Protein AF-0000000087790144 (afdb_homodimer)

Structure (mmCIF, N/CA/C/O backbone):
data_AF-0000000087790144-model_v1
#
loop_
_entity.id
_entity.type
_entity.pdbx_description
1 polymer 'Uncharacterized protein'
#
loop_
_atom_site.group_PDB
_atom_site.id
_atom_site.type_symbol
_atom_site.label_atom_id
_atom_site.label_alt_id
_atom_site.label_comp_id
_atom_site.label_asym_id
_atom_site.label_entity_id
_atom_site.label_seq_id
_atom_site.pdbx_PDB_ins_code
_atom_site.Cartn_x
_atom_site.Cartn_y
_atom_site.Cartn_z
_atom_site.occupancy
_atom_site.B_iso_or_equiv
_atom_site.auth_seq_id
_atom_site.auth_comp_id
_atom_site.auth_asym_id
_atom_site.auth_atom_id
_atom_site.pdbx_PDB_model_num
ATOM 1 N N . MET A 1 1 ? -28.188 21.812 0.475 1 30.55 1 MET A N 1
ATOM 2 C CA . MET A 1 1 ? -27.078 21.562 -0.443 1 30.55 1 MET A CA 1
ATOM 3 C C . MET A 1 1 ? -26.125 20.531 0.137 1 30.55 1 MET A C 1
ATOM 5 O O . MET A 1 1 ? -25.703 20.641 1.29 1 30.55 1 MET A O 1
ATOM 9 N N . PRO A 1 2 ? -26.219 19.281 -0.145 1 31.34 2 PRO A N 1
ATOM 10 C CA . PRO A 1 2 ? -25.406 18.281 0.557 1 31.34 2 PRO A CA 1
ATOM 11 C C . PRO A 1 2 ? -23.938 18.672 0.641 1 31.34 2 PRO A C 1
ATOM 13 O O . PRO A 1 2 ? -23.438 19.391 -0.221 1 31.34 2 PRO A O 1
ATOM 16 N N . MET A 1 3 ? -23.469 19.188 1.792 1 32.72 3 MET A N 1
ATOM 17 C CA . MET A 1 3 ? -22.047 19.484 1.961 1 32.72 3 MET A CA 1
ATOM 18 C C . MET A 1 3 ? -21.203 18.5 1.165 1 32.72 3 MET A C 1
ATOM 20 O O . MET A 1 3 ? -21.125 17.312 1.501 1 32.72 3 MET A O 1
ATOM 24 N N . GLU A 1 4 ? -21.406 18.375 -0.106 1 37.12 4 GLU A N 1
ATOM 25 C CA . GLU A 1 4 ? -20.453 17.641 -0.923 1 37.12 4 GLU A CA 1
ATOM 26 C C . GLU A 1 4 ? -19.016 17.812 -0.408 1 37.12 4 GLU A C 1
ATOM 28 O O . GLU A 1 4 ? -18.484 18.922 -0.441 1 37.12 4 GLU A O 1
ATOM 33 N N . GLY A 1 5 ? -18.844 17.391 0.749 1 37.22 5 GLY A N 1
ATOM 34 C CA . GLY A 1 5 ? -17.562 17.547 1.431 1 37.22 5 GLY A CA 1
ATOM 35 C C . GLY A 1 5 ? -16.375 17.516 0.488 1 37.22 5 GLY A C 1
ATOM 36 O O . GLY A 1 5 ? -16.312 16.672 -0.414 1 37.22 5 GLY A O 1
ATOM 37 N N . ILE A 1 6 ? -15.969 18.641 -0.025 1 42.78 6 ILE A N 1
ATOM 38 C CA . ILE A 1 6 ? -14.742 18.812 -0.797 1 42.78 6 ILE A CA 1
ATOM 39 C C . ILE A 1 6 ? -13.688 17.812 -0.336 1 42.78 6 ILE A C 1
ATOM 41 O O . ILE A 1 6 ? -13.211 17.875 0.796 1 42.78 6 ILE A O 1
ATOM 45 N N . VAL A 1 7 ? -13.922 16.5 -0.555 1 49.72 7 VAL A N 1
ATOM 46 C CA . VAL A 1 7 ? -12.859 15.531 -0.309 1 49.72 7 VAL A CA 1
ATOM 47 C C . VAL A 1 7 ? -11.508 16.156 -0.63 1 49.72 7 VAL A C 1
ATOM 49 O O . VAL A 1 7 ? -11.328 16.75 -1.697 1 49.72 7 VAL A O 1
ATOM 52 N N . SER A 1 8 ? -10.812 16.594 0.267 1 59.97 8 SER A N 1
ATOM 53 C CA . SER A 1 8 ? -9.469 17.078 -0.033 1 59.97 8 SER A CA 1
ATOM 54 C C . SER A 1 8 ? -8.766 16.188 -1.042 1 59.97 8 SER A C 1
ATOM 56 O O . SER A 1 8 ? -8.531 15 -0.772 1 59.97 8 SER A O 1
ATOM 58 N N . THR A 1 9 ? -8.859 16.469 -2.35 1 81.94 9 THR A N 1
ATOM 59 C CA . THR A 1 9 ? -8.242 15.82 -3.5 1 81.94 9 THR A CA 1
ATOM 60 C C . THR A 1 9 ? -6.777 15.5 -3.215 1 81.94 9 THR A C 1
ATOM 62 O O . THR A 1 9 ? -6.184 14.641 -3.869 1 81.94 9 THR A O 1
ATOM 65 N N . ARG A 1 10 ? -6.379 16.141 -2.143 1 88.69 10 ARG A N 1
ATOM 66 C CA . ARG A 1 10 ? -4.945 16 -1.921 1 88.69 10 ARG A CA 1
ATOM 67 C C . ARG A 1 10 ? -4.594 14.609 -1.42 1 88.69 10 ARG A C 1
ATOM 69 O O . ARG A 1 10 ? -3.582 14.031 -1.826 1 88.69 10 ARG A O 1
ATOM 76 N N . GLN A 1 11 ? -5.449 14.086 -0.583 1 91.88 11 GLN A N 1
ATOM 77 C CA . GLN A 1 11 ? -5.203 12.742 -0.069 1 91.88 11 GLN A CA 1
ATOM 78 C C . GLN A 1 11 ? -5.855 11.688 -0.958 1 91.88 11 GLN A C 1
ATOM 80 O O . GLN A 1 11 ? -5.312 10.594 -1.13 1 91.88 11 GLN A O 1
ATOM 85 N N . TYR A 1 12 ? -6.895 12.055 -1.555 1 95.44 12 TYR A N 1
ATOM 86 C CA . TYR A 1 12 ? -7.684 11.086 -2.312 1 95.44 12 TYR A CA 1
ATOM 87 C C . TYR A 1 12 ? -6.926 10.609 -3.543 1 95.44 12 TYR A C 1
ATOM 89 O O . TYR A 1 12 ? -6.875 9.406 -3.818 1 95.44 12 TYR A O 1
ATOM 97 N N . ASP A 1 13 ? -6.34 11.484 -4.285 1 94.94 13 ASP A N 1
ATOM 98 C CA . ASP A 1 13 ? -5.734 11.141 -5.566 1 94.94 13 ASP A CA 1
ATOM 99 C C . ASP A 1 13 ? -4.598 10.133 -5.383 1 94.94 13 ASP A C 1
ATOM 101 O O . ASP A 1 13 ? -4.605 9.07 -5.996 1 94.94 13 ASP A O 1
ATOM 105 N N . PRO A 1 14 ? -3.691 10.414 -4.543 1 95.5 14 PRO A N 1
ATOM 106 C CA . PRO A 1 14 ? -2.646 9.406 -4.352 1 95.5 14 PRO A CA 1
ATOM 107 C C . PRO A 1 14 ? -3.176 8.117 -3.721 1 95.5 14 PRO A C 1
ATOM 109 O O . PRO A 1 14 ? -2.686 7.027 -4.027 1 95.5 14 PRO A O 1
ATOM 112 N N . ALA A 1 15 ? -4.121 8.203 -2.834 1 96.75 15 ALA A N 1
ATOM 113 C CA . ALA A 1 15 ? -4.703 7.008 -2.234 1 96.75 15 ALA A CA 1
ATOM 114 C C . ALA A 1 15 ? -5.344 6.117 -3.295 1 96.75 15 ALA A C 1
ATOM 116 O O . ALA A 1 15 ? -5.141 4.902 -3.301 1 96.75 15 ALA A O 1
ATOM 117 N N . LYS A 1 16 ? -6.062 6.758 -4.121 1 97.94 16 LYS A N 1
ATOM 118 C CA . LYS A 1 16 ? -6.719 6.02 -5.199 1 97.94 16 LYS A CA 1
ATOM 119 C C . LYS A 1 16 ? -5.691 5.422 -6.156 1 97.94 16 LYS A C 1
ATOM 121 O O . LYS A 1 16 ? -5.832 4.273 -6.582 1 97.94 16 LYS A O 1
ATOM 126 N N . ALA A 1 17 ? -4.746 6.156 -6.539 1 96.69 17 ALA A N 1
ATOM 127 C CA . ALA A 1 17 ? -3.686 5.652 -7.406 1 96.69 17 ALA A CA 1
ATOM 128 C C . ALA A 1 17 ? -2.961 4.477 -6.758 1 96.69 17 ALA A C 1
ATOM 130 O O . ALA A 1 17 ? -2.627 3.498 -7.43 1 96.69 17 ALA A O 1
ATOM 131 N N . MET A 1 18 ? -2.662 4.602 -5.477 1 97.12 18 MET A N 1
ATOM 132 C CA . MET A 1 18 ? -2.053 3.512 -4.719 1 97.12 18 MET A CA 1
ATOM 133 C C . MET A 1 18 ? -2.914 2.256 -4.781 1 97.12 18 MET A C 1
ATOM 135 O O . MET A 1 18 ? -2.406 1.159 -5.023 1 97.12 18 MET A O 1
ATOM 139 N N . LEU A 1 19 ? -4.199 2.42 -4.621 1 98.38 19 LEU A N 1
ATOM 140 C CA . LEU A 1 19 ? -5.121 1.291 -4.664 1 98.38 19 LEU A CA 1
ATOM 141 C C . LEU A 1 19 ? -5.098 0.623 -6.035 1 98.38 19 LEU A C 1
ATOM 143 O O . LEU A 1 19 ? -5.133 -0.606 -6.133 1 98.38 19 LEU A O 1
ATOM 147 N N . ASP A 1 20 ? -5.008 1.394 -7.082 1 97.94 20 ASP A N 1
ATOM 148 C CA . ASP A 1 20 ? -4.941 0.852 -8.438 1 97.94 20 ASP A CA 1
ATOM 149 C C . ASP A 1 20 ? -3.691 -0.008 -8.617 1 97.94 20 ASP A C 1
ATOM 151 O O . ASP A 1 20 ? -3.744 -1.057 -9.266 1 97.94 20 ASP A O 1
ATOM 155 N N . GLN A 1 21 ? -2.611 0.41 -8.055 1 97.44 21 GLN A N 1
ATOM 156 C CA . GLN A 1 21 ? -1.378 -0.36 -8.18 1 97.44 21 GLN A CA 1
ATOM 157 C C . GLN A 1 21 ? -1.424 -1.613 -7.309 1 97.44 21 GLN A C 1
ATOM 159 O O . GLN A 1 21 ? -0.865 -2.65 -7.676 1 97.44 21 GLN A O 1
ATOM 164 N N . GLN A 1 22 ? -2.096 -1.557 -6.211 1 98.12 22 GLN A N 1
ATOM 165 C CA . GLN A 1 22 ? -2.289 -2.736 -5.375 1 98.12 22 GLN A CA 1
ATOM 166 C C . GLN A 1 22 ? -3.125 -3.789 -6.094 1 98.12 22 GLN A C 1
ATOM 168 O O . GLN A 1 22 ? -2.824 -4.984 -6.023 1 98.12 22 GLN A O 1
ATOM 173 N N . TRP A 1 23 ? -4.098 -3.293 -6.797 1 98.44 23 TRP A N 1
ATOM 174 C CA . TRP A 1 23 ? -4.883 -4.203 -7.625 1 98.44 23 TRP A CA 1
ATOM 175 C C . TRP A 1 23 ? -4.012 -4.855 -8.695 1 98.44 23 TRP A C 1
ATOM 177 O O . TRP A 1 23 ? -4.078 -6.07 -8.898 1 98.44 23 TRP A O 1
ATOM 187 N N . ALA A 1 24 ? -3.238 -4.086 -9.383 1 97.44 24 ALA A N 1
ATOM 188 C CA . ALA A 1 24 ? -2.354 -4.605 -10.422 1 97.44 24 ALA A CA 1
ATOM 189 C C . ALA A 1 24 ? -1.402 -5.656 -9.859 1 97.44 24 ALA A C 1
ATOM 191 O O . ALA A 1 24 ? -1.211 -6.715 -10.461 1 97.44 24 ALA A O 1
ATOM 192 N N . LEU A 1 25 ? -0.8 -5.355 -8.734 1 97.44 25 LEU A N 1
ATOM 193 C CA . LEU A 1 25 ? 0.124 -6.293 -8.109 1 97.44 25 LEU A CA 1
ATOM 194 C C . LEU A 1 25 ? -0.601 -7.566 -7.684 1 97.44 25 LEU A C 1
ATOM 196 O O . LEU A 1 25 ? -0.062 -8.664 -7.816 1 97.44 25 LEU A O 1
ATOM 200 N N . PHE A 1 26 ? -1.805 -7.402 -7.188 1 98 26 PHE A N 1
ATOM 201 C CA . PHE A 1 26 ? -2.594 -8.562 -6.797 1 98 26 PHE A CA 1
ATOM 202 C C . PHE A 1 26 ? -2.803 -9.5 -7.98 1 98 26 PHE A C 1
ATOM 204 O O . PHE A 1 26 ? -2.646 -10.711 -7.852 1 98 26 PHE A O 1
ATOM 211 N N . LEU A 1 27 ? -3.16 -8.945 -9.148 1 97.12 27 LEU A N 1
ATOM 212 C CA . LEU A 1 27 ? -3.402 -9.758 -10.336 1 97.12 27 LEU A CA 1
ATOM 213 C C . LEU A 1 27 ? -2.152 -10.539 -10.727 1 97.12 27 LEU A C 1
ATOM 215 O O . LEU A 1 27 ? -2.232 -11.719 -11.062 1 97.12 27 LEU A O 1
ATOM 219 N N . VAL A 1 28 ? -1.072 -9.875 -10.594 1 94.75 28 VAL A N 1
ATOM 220 C CA . VAL A 1 28 ? 0.188 -10.508 -10.961 1 94.75 28 VAL A CA 1
ATOM 221 C C . VAL A 1 28 ? 0.505 -11.625 -9.969 1 94.75 28 VAL A C 1
ATOM 223 O O . VAL A 1 28 ? 0.946 -12.711 -10.367 1 94.75 28 VAL A O 1
ATOM 226 N N . THR A 1 29 ? 0.279 -11.406 -8.766 1 96 29 THR A N 1
ATOM 227 C CA . THR A 1 29 ? 0.593 -12.391 -7.734 1 96 29 THR A CA 1
ATOM 228 C C . THR A 1 29 ? -0.378 -13.562 -7.793 1 96 29 THR A C 1
ATOM 230 O O . THR A 1 29 ? 0.001 -14.703 -7.52 1 96 29 THR A O 1
ATOM 233 N N . GLN A 1 30 ? -1.604 -13.242 -8.133 1 95.19 30 GLN A N 1
ATOM 234 C CA . GLN A 1 30 ? -2.604 -14.289 -8.305 1 95.19 30 GLN A CA 1
ATOM 235 C C . GLN A 1 30 ? -2.227 -15.219 -9.453 1 95.19 30 GLN A C 1
ATOM 237 O O . GLN A 1 30 ? -2.322 -16.438 -9.328 1 95.19 30 GLN A O 1
ATOM 242 N N . GLU A 1 31 ? -1.798 -14.703 -10.484 1 93.94 31 GLU A N 1
ATOM 243 C CA . GLU A 1 31 ? -1.356 -15.492 -11.633 1 93.94 31 GLU A CA 1
ATOM 244 C C . GLU A 1 31 ? -0.173 -16.375 -11.266 1 93.94 31 GLU A C 1
ATOM 246 O O . GLU A 1 31 ? -0.086 -17.531 -11.719 1 93.94 31 GLU A O 1
ATOM 251 N N . ALA A 1 32 ? 0.64 -15.883 -10.43 1 91.25 32 ALA A N 1
ATOM 252 C CA . ALA A 1 32 ? 1.834 -16.609 -10.008 1 91.25 32 ALA A CA 1
ATOM 253 C C . ALA A 1 32 ? 1.515 -17.578 -8.867 1 91.25 32 ALA A C 1
ATOM 255 O O . ALA A 1 32 ? 2.371 -18.359 -8.453 1 91.25 32 ALA A O 1
ATOM 256 N N . ARG A 1 33 ? 0.34 -17.484 -8.305 1 92.44 33 ARG A N 1
ATOM 257 C CA . ARG A 1 33 ? -0.114 -18.297 -7.176 1 92.44 33 ARG A CA 1
ATOM 258 C C . ARG A 1 33 ? 0.808 -18.125 -5.973 1 92.44 33 ARG A C 1
ATOM 260 O O . ARG A 1 33 ? 1.146 -19.094 -5.297 1 92.44 33 ARG A O 1
ATOM 267 N N . ASP A 1 34 ? 1.256 -16.906 -5.84 1 92.94 34 ASP A N 1
ATOM 268 C CA . ASP A 1 34 ? 2.061 -16.562 -4.672 1 92.94 34 ASP A CA 1
ATOM 269 C C . ASP A 1 34 ? 1.179 -16.109 -3.512 1 92.94 34 ASP A C 1
ATOM 271 O O . ASP A 1 34 ? 0.91 -14.914 -3.363 1 92.94 34 ASP A O 1
ATOM 275 N N . PHE A 1 35 ? 0.792 -16.953 -2.705 1 93.62 35 PHE A N 1
ATOM 276 C CA . PHE A 1 35 ? -0.237 -16.734 -1.698 1 93.62 35 PHE A CA 1
ATOM 277 C C . PHE A 1 35 ? 0.255 -15.758 -0.631 1 93.62 35 PHE A C 1
ATOM 279 O O . PHE A 1 35 ? -0.513 -14.93 -0.134 1 93.62 35 PHE A O 1
ATOM 286 N N . ASP A 1 36 ? 1.525 -15.93 -0.274 1 94.5 36 ASP A N 1
ATOM 287 C CA . ASP A 1 36 ? 2.072 -15.016 0.726 1 94.5 36 ASP A CA 1
ATOM 288 C C . ASP A 1 36 ? 2.062 -13.57 0.219 1 94.5 36 ASP A C 1
ATOM 290 O O . ASP A 1 36 ? 1.67 -12.656 0.943 1 94.5 36 ASP A O 1
ATOM 294 N N . LEU A 1 37 ? 2.428 -13.383 -1.008 1 95.94 37 LEU A N 1
ATOM 295 C CA . LEU A 1 37 ? 2.447 -12.039 -1.579 1 95.94 37 LEU A CA 1
ATOM 296 C C . LEU A 1 37 ? 1.031 -11.531 -1.816 1 95.94 37 LEU A C 1
ATOM 298 O O . LEU A 1 37 ? 0.759 -10.336 -1.646 1 95.94 37 LEU A O 1
ATOM 302 N N . MET A 1 38 ? 0.128 -12.422 -2.186 1 97.19 38 MET A N 1
ATOM 303 C CA . MET A 1 38 ? -1.276 -12.039 -2.299 1 97.19 38 MET A CA 1
ATOM 304 C C . MET A 1 38 ? -1.799 -11.484 -0.977 1 97.19 38 MET A C 1
ATOM 306 O O . MET A 1 38 ? -2.443 -10.43 -0.95 1 97.19 38 MET A O 1
ATOM 310 N N . ARG A 1 39 ? -1.479 -12.133 0.048 1 97.62 39 ARG A N 1
ATOM 311 C CA . ARG A 1 39 ? -1.933 -11.719 1.371 1 97.62 39 ARG A CA 1
ATOM 312 C C . ARG A 1 39 ? -1.36 -10.359 1.743 1 97.62 39 ARG A C 1
ATOM 314 O O . ARG A 1 39 ? -2.076 -9.5 2.262 1 97.62 39 ARG A O 1
ATOM 321 N N . MET A 1 40 ? -0.076 -10.203 1.455 1 96.69 40 MET A N 1
ATOM 322 C CA . MET A 1 40 ? 0.559 -8.914 1.729 1 96.69 40 MET A CA 1
ATOM 323 C C . MET A 1 40 ? -0.156 -7.789 0.991 1 96.69 40 MET A C 1
ATOM 325 O O . MET A 1 40 ? -0.504 -6.77 1.592 1 96.69 40 MET A O 1
ATOM 329 N N . VAL A 1 41 ? -0.407 -7.984 -0.273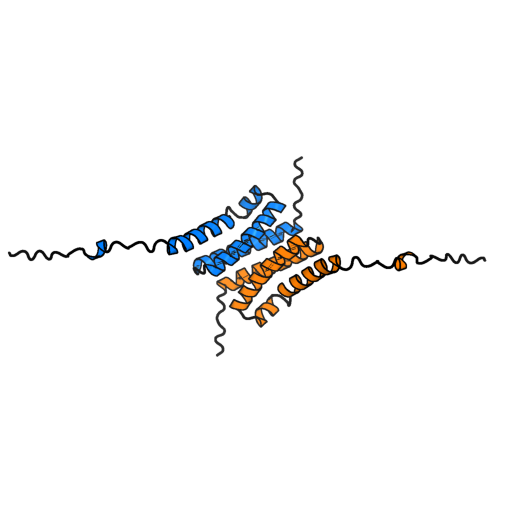 1 98.44 41 VAL A N 1
ATOM 330 C CA . VAL A 1 41 ? -1.021 -6.961 -1.111 1 98.44 41 VAL A CA 1
ATOM 331 C C . VAL A 1 41 ? -2.443 -6.684 -0.631 1 98.44 41 VAL A C 1
ATOM 333 O O . VAL A 1 41 ? -2.861 -5.527 -0.542 1 98.44 41 VAL A O 1
ATOM 336 N N . LEU A 1 42 ? -3.189 -7.699 -0.332 1 98.62 42 LEU A N 1
ATOM 337 C CA . LEU A 1 42 ? -4.57 -7.543 0.114 1 98.62 42 LEU A CA 1
ATOM 338 C C . LEU A 1 42 ? -4.633 -6.789 1.438 1 98.62 42 LEU A C 1
ATOM 340 O O . LEU A 1 42 ? -5.5 -5.934 1.628 1 98.62 42 LEU A O 1
ATOM 344 N N . ASN A 1 43 ? -3.752 -7.082 2.316 1 98.31 43 ASN A N 1
ATOM 345 C CA . ASN A 1 43 ? -3.717 -6.352 3.578 1 98.31 43 ASN A CA 1
ATOM 346 C C . ASN A 1 43 ? -3.439 -4.867 3.361 1 98.31 43 ASN A C 1
ATOM 348 O O . ASN A 1 43 ? -4.055 -4.016 4.004 1 98.31 43 ASN A O 1
ATOM 352 N N . GLN A 1 44 ? -2.549 -4.57 2.469 1 98.31 44 GLN A N 1
ATOM 353 C CA . GLN A 1 44 ? -2.287 -3.17 2.143 1 98.31 44 GLN A CA 1
ATOM 354 C C . GLN A 1 44 ? -3.518 -2.512 1.523 1 98.31 44 GLN A C 1
ATOM 356 O O . GLN A 1 44 ? -3.861 -1.38 1.869 1 98.31 44 GLN A O 1
ATOM 361 N N . ALA A 1 45 ? -4.148 -3.221 0.655 1 98.81 45 ALA A N 1
ATOM 362 C CA . ALA A 1 45 ? -5.312 -2.68 -0.045 1 98.81 45 ALA A CA 1
ATOM 363 C C . ALA A 1 45 ? -6.461 -2.41 0.924 1 98.81 45 ALA A C 1
ATOM 365 O O . ALA A 1 45 ? -7.223 -1.46 0.741 1 98.81 45 ALA A O 1
ATOM 366 N N . ILE A 1 46 ? -6.621 -3.23 1.94 1 98.81 46 ILE A N 1
ATOM 367 C CA . ILE A 1 46 ? -7.652 -3.023 2.953 1 98.81 46 ILE A CA 1
ATOM 368 C C . ILE A 1 46 ? -7.457 -1.66 3.613 1 98.81 46 ILE A C 1
ATOM 370 O O . ILE A 1 46 ? -8.406 -0.877 3.727 1 98.81 46 ILE A O 1
ATOM 374 N N . ALA A 1 47 ? -6.242 -1.372 4.02 1 98.06 47 ALA A N 1
ATOM 375 C CA . ALA A 1 47 ? -5.949 -0.085 4.641 1 98.06 47 ALA A CA 1
ATOM 376 C C . ALA A 1 47 ? -6.227 1.066 3.678 1 98.06 47 ALA A C 1
ATOM 378 O O . ALA A 1 47 ? -6.75 2.109 4.082 1 98.06 47 ALA A O 1
ATOM 379 N N . SER A 1 48 ? -5.859 0.917 2.436 1 98.31 48 SER A N 1
ATOM 380 C CA . SER A 1 48 ? -6.109 1.937 1.421 1 98.31 48 SER A CA 1
ATOM 381 C C . SER A 1 48 ? -7.605 2.148 1.207 1 98.31 48 SER A C 1
ATOM 383 O O . SER A 1 48 ? -8.07 3.287 1.106 1 98.31 48 SER A O 1
ATOM 385 N N . GLN A 1 49 ? -8.344 1.077 1.166 1 98.56 49 GLN A N 1
ATOM 386 C CA . GLN A 1 49 ? -9.781 1.183 0.984 1 98.56 49 GLN A CA 1
ATOM 387 C C . GLN A 1 49 ? -10.445 1.812 2.205 1 98.56 49 GLN A C 1
ATOM 389 O O . GLN A 1 49 ? -11.414 2.566 2.074 1 98.56 49 GLN A O 1
ATOM 394 N N . ASP A 1 50 ? -9.961 1.508 3.365 1 98.31 50 ASP A N 1
ATOM 395 C CA . ASP A 1 50 ? -10.461 2.162 4.57 1 98.31 50 ASP A CA 1
ATOM 396 C C . ASP A 1 50 ? -10.219 3.67 4.516 1 98.31 50 ASP A C 1
ATOM 398 O O . ASP A 1 50 ? -11.102 4.457 4.879 1 98.31 50 ASP A O 1
ATOM 402 N N . LEU A 1 51 ? -9.039 4.02 4.055 1 97.25 51 LEU A N 1
ATOM 403 C CA . LEU A 1 51 ? -8.734 5.44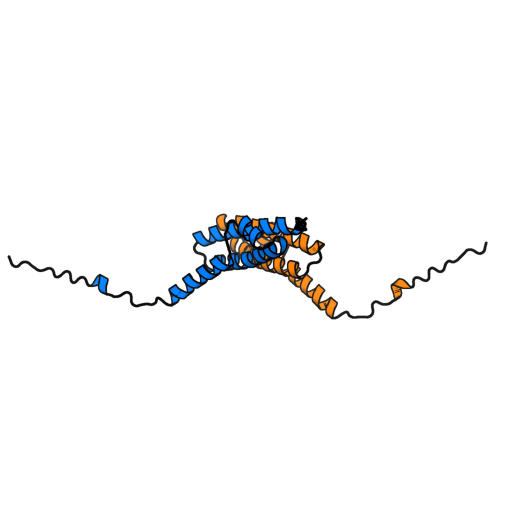1 3.906 1 97.25 51 LEU A CA 1
ATOM 404 C C . LEU A 1 51 ? -9.688 6.098 2.912 1 97.25 51 LEU A C 1
ATOM 406 O O . LEU A 1 51 ? -10.281 7.137 3.209 1 97.25 51 LEU A O 1
ATOM 410 N N . ILE A 1 52 ? -9.836 5.52 1.771 1 97.69 52 ILE A N 1
ATOM 411 C CA . ILE A 1 52 ? -10.695 6.074 0.731 1 97.69 52 ILE A CA 1
ATOM 412 C C . ILE A 1 52 ? -12.133 6.152 1.239 1 97.69 52 ILE A C 1
ATOM 414 O O . ILE A 1 52 ? -12.828 7.137 0.996 1 97.69 52 ILE A O 1
ATOM 418 N N . THR A 1 53 ? -12.555 5.141 1.939 1 97.88 53 THR A N 1
ATOM 419 C CA . THR A 1 53 ? -13.875 5.152 2.553 1 97.88 53 THR A CA 1
ATOM 420 C C . THR A 1 53 ? -14.031 6.359 3.473 1 97.88 53 THR A C 1
ATOM 422 O O . THR A 1 53 ? -15.07 7.027 3.455 1 97.88 53 THR A O 1
ATOM 425 N N . SER A 1 54 ? -13.016 6.613 4.195 1 96 54 SER A N 1
ATOM 426 C CA . SER A 1 54 ? -13.07 7.73 5.133 1 96 54 SER A CA 1
ATOM 427 C C . SER A 1 54 ? -13.141 9.062 4.398 1 96 54 SER A C 1
ATOM 429 O O . SER A 1 54 ? -13.711 10.031 4.906 1 96 54 SER A O 1
ATOM 431 N N . LEU A 1 55 ? -12.609 9.086 3.215 1 94 55 LEU A N 1
ATOM 432 C CA . LEU A 1 55 ? -12.5 10.328 2.463 1 94 55 LEU A CA 1
ATOM 433 C C . LEU A 1 55 ? -13.766 10.578 1.649 1 94 55 LEU A C 1
ATOM 435 O O . LEU A 1 55 ? -14.227 11.719 1.547 1 94 55 LEU A O 1
ATOM 439 N N . VAL A 1 56 ? -14.367 9.547 1.112 1 95.75 56 VAL A N 1
ATOM 440 C CA . VAL A 1 56 ? -15.398 9.797 0.112 1 95.75 56 VAL A CA 1
ATOM 441 C C . VAL A 1 56 ? -16.641 8.953 0.414 1 95.75 56 VAL A C 1
ATOM 443 O O . VAL A 1 56 ? -17.641 9.055 -0.281 1 95.75 56 VAL A O 1
ATOM 446 N N . GLY A 1 57 ? -16.625 8.125 1.455 1 96.19 57 GLY A N 1
ATOM 447 C CA . GLY A 1 57 ? -17.719 7.246 1.799 1 96.19 57 GLY A CA 1
ATOM 448 C C . GLY A 1 57 ? -17.609 5.871 1.168 1 96.19 57 GLY A C 1
ATOM 449 O O . GLY A 1 57 ? -16.891 5.695 0.181 1 96.19 57 GLY A O 1
ATOM 450 N N . ARG A 1 58 ? -18.312 4.922 1.697 1 96.81 58 ARG A N 1
ATOM 451 C CA . ARG A 1 58 ? -18.219 3.516 1.314 1 96.81 58 ARG A CA 1
ATOM 452 C C . ARG A 1 58 ? -18.734 3.301 -0.105 1 96.81 58 ARG A C 1
ATOM 454 O O . ARG A 1 58 ? -18.109 2.574 -0.889 1 96.81 58 ARG A O 1
ATOM 461 N N . GLU A 1 59 ? -19.828 3.928 -0.452 1 96.94 59 GLU A N 1
ATOM 462 C CA . GLU A 1 59 ? -20.422 3.74 -1.774 1 96.94 59 GLU A CA 1
ATOM 463 C C . GLU A 1 59 ? -19.469 4.195 -2.875 1 96.94 59 GLU A C 1
ATOM 465 O O . GLU A 1 59 ? -19.25 3.475 -3.854 1 96.94 59 GLU A O 1
ATOM 470 N N . GLU A 1 60 ? -18.891 5.289 -2.664 1 97 60 GLU A N 1
ATOM 471 C CA . GLU A 1 60 ? -17.938 5.805 -3.646 1 97 60 GLU A CA 1
ATOM 472 C C . GLU A 1 60 ? -16.672 4.953 -3.686 1 97 60 GLU A C 1
ATOM 474 O O . GLU A 1 60 ? -16.125 4.695 -4.762 1 97 60 GLU A O 1
ATOM 479 N N . MET A 1 61 ? -16.141 4.48 -2.547 1 97.62 61 MET A N 1
ATOM 480 C CA . MET A 1 61 ? -14.992 3.582 -2.5 1 97.62 61 MET A CA 1
ATOM 481 C C . MET A 1 61 ? -15.25 2.318 -3.314 1 97.62 61 MET A C 1
ATOM 483 O O . MET A 1 61 ? -14.406 1.898 -4.105 1 97.62 61 MET A O 1
ATOM 487 N N . VAL A 1 62 ? -16.422 1.748 -3.186 1 98.12 62 VAL A N 1
ATOM 488 C CA . VAL A 1 62 ? -16.781 0.534 -3.914 1 98.12 62 VAL A CA 1
ATOM 489 C C . VAL A 1 62 ? -16.844 0.829 -5.414 1 98.12 62 VAL A C 1
ATOM 491 O O . VAL A 1 62 ? -16.328 0.05 -6.223 1 98.12 62 VAL A O 1
ATOM 494 N N . ARG A 1 63 ? -17.391 1.944 -5.723 1 97.88 63 ARG A N 1
ATOM 495 C CA . ARG A 1 63 ? -17.5 2.336 -7.121 1 97.88 63 ARG A CA 1
ATOM 496 C C . ARG A 1 63 ? -16.125 2.5 -7.758 1 97.88 63 ARG A C 1
ATOM 498 O O . ARG A 1 63 ? -15.844 1.909 -8.797 1 97.88 63 ARG A O 1
ATOM 505 N N . VAL A 1 64 ? -15.227 3.24 -7.094 1 96.69 64 VAL A N 1
ATOM 506 C CA . VAL A 1 64 ? -13.93 3.547 -7.684 1 96.69 64 VAL A CA 1
ATOM 507 C C . VAL A 1 64 ? -13.047 2.305 -7.66 1 96.69 64 VAL A C 1
ATOM 509 O O . VAL A 1 64 ? -12.062 2.221 -8.398 1 96.69 64 VAL A O 1
ATOM 512 N N . SER A 1 65 ? -13.312 1.384 -6.781 1 98.12 65 SER A N 1
ATOM 513 C CA . SER A 1 65 ? -12.586 0.121 -6.734 1 98.12 65 SER A CA 1
ATOM 514 C C . SER A 1 65 ? -13.141 -0.877 -7.742 1 98.12 65 SER A C 1
ATOM 516 O O . SER A 1 65 ? -12.672 -2.014 -7.824 1 98.12 65 SER A O 1
ATOM 518 N N . LYS A 1 66 ? -14.188 -0.458 -8.484 1 97.56 66 LYS A N 1
ATOM 519 C CA . LYS A 1 66 ? -14.836 -1.321 -9.461 1 97.56 66 LYS A CA 1
ATOM 520 C C . LYS A 1 66 ? -15.289 -2.633 -8.828 1 97.56 66 LYS A C 1
ATOM 522 O O . LYS A 1 66 ? -15.016 -3.711 -9.359 1 97.56 66 LYS A O 1
ATOM 527 N N . ASP A 1 67 ? -15.82 -2.59 -7.609 1 97 67 ASP A N 1
ATOM 528 C CA . ASP A 1 67 ? -16.438 -3.672 -6.844 1 97 67 ASP A CA 1
ATOM 529 C C . ASP A 1 67 ? -15.383 -4.637 -6.309 1 97 67 ASP A C 1
ATOM 531 O O . ASP A 1 67 ? -15.711 -5.703 -5.785 1 97 67 ASP A O 1
ATOM 535 N N . TRP A 1 68 ? -14.125 -4.309 -6.523 1 98.5 68 TRP A N 1
ATOM 536 C CA . TRP A 1 68 ? -13.078 -5.082 -5.871 1 98.5 68 TRP A CA 1
ATOM 537 C C . TRP A 1 68 ? -12.977 -4.723 -4.391 1 98.5 68 TRP A C 1
ATOM 539 O O . TRP A 1 68 ? -12.602 -3.602 -4.039 1 98.5 68 TRP A O 1
ATOM 549 N N . ILE A 1 69 ? -13.312 -5.676 -3.539 1 98.62 69 ILE A N 1
ATOM 550 C CA . ILE A 1 69 ? -13.258 -5.496 -2.092 1 98.62 69 ILE A CA 1
ATOM 551 C C . ILE A 1 69 ? -12.172 -6.387 -1.5 1 98.62 69 ILE A C 1
ATOM 553 O O . ILE A 1 69 ? -12.336 -7.605 -1.402 1 98.62 69 ILE A O 1
ATOM 557 N N . ALA A 1 70 ? -11.109 -5.777 -1.049 1 98.75 70 ALA A N 1
ATOM 558 C CA . ALA A 1 70 ? -9.906 -6.488 -0.626 1 98.75 70 ALA A CA 1
ATOM 559 C C . ALA A 1 70 ? -10.203 -7.414 0.553 1 98.75 70 ALA A C 1
ATOM 561 O O . ALA A 1 70 ? -9.703 -8.539 0.609 1 98.75 70 ALA A O 1
ATOM 562 N N . ARG A 1 71 ? -10.992 -6.965 1.489 1 98.5 71 ARG A N 1
ATOM 563 C CA . ARG A 1 71 ? -11.32 -7.762 2.664 1 98.5 71 ARG A CA 1
ATOM 564 C C . ARG A 1 71 ? -12.031 -9.055 2.266 1 98.5 71 ARG A C 1
ATOM 566 O O . ARG A 1 71 ? -11.781 -10.109 2.848 1 98.5 71 ARG A O 1
ATOM 573 N N . ASP A 1 72 ? -12.883 -8.961 1.299 1 98.25 72 ASP A N 1
ATOM 574 C CA . ASP A 1 72 ? -13.57 -10.148 0.807 1 98.25 72 ASP A CA 1
ATOM 575 C C . ASP A 1 72 ? -12.594 -11.117 0.151 1 98.25 72 ASP A C 1
ATOM 577 O O . ASP A 1 72 ? -12.68 -12.328 0.357 1 98.25 72 ASP A O 1
ATOM 581 N N . LYS A 1 73 ? -11.703 -10.547 -0.66 1 98.44 73 LYS A N 1
ATOM 582 C CA . LYS A 1 73 ? -10.703 -11.367 -1.333 1 98.44 73 LYS A CA 1
ATOM 583 C C . LYS A 1 73 ? -9.781 -12.047 -0.324 1 98.44 73 LYS A C 1
ATOM 585 O O . LYS A 1 73 ? -9.422 -13.219 -0.492 1 98.44 73 LYS A O 1
ATOM 590 N N . LEU A 1 74 ? -9.43 -11.297 0.694 1 98.19 74 LEU A N 1
ATOM 591 C CA . LEU A 1 74 ? -8.586 -11.883 1.725 1 98.19 74 LEU A CA 1
ATOM 592 C C . LEU A 1 74 ? -9.305 -13.031 2.434 1 98.19 74 LEU A C 1
ATOM 594 O O . LEU A 1 74 ? -8.711 -14.086 2.67 1 98.19 74 LEU A O 1
ATOM 598 N N . ALA A 1 75 ? -10.547 -12.82 2.736 1 97.25 75 ALA A N 1
ATOM 599 C CA . ALA A 1 75 ? -11.344 -13.867 3.375 1 97.25 75 ALA A CA 1
ATOM 600 C C . ALA A 1 75 ? -11.43 -15.109 2.492 1 97.25 75 ALA A C 1
ATOM 602 O O . ALA A 1 75 ? -11.32 -16.234 2.982 1 97.25 75 ALA A O 1
ATOM 603 N N . HIS A 1 76 ? -11.648 -14.867 1.215 1 96.25 76 HIS A N 1
ATOM 604 C CA . HIS A 1 76 ? -11.703 -15.977 0.267 1 96.25 76 HIS A CA 1
ATOM 605 C C . HIS A 1 76 ? -10.383 -16.719 0.207 1 96.25 76 HIS A C 1
ATOM 607 O O . HIS A 1 76 ? -10.359 -17.953 0.233 1 96.25 76 HIS A O 1
ATOM 613 N N . LEU A 1 77 ? -9.297 -16.016 0.127 1 96 77 LEU A N 1
ATOM 614 C CA . LEU A 1 77 ? -7.957 -16.594 0.089 1 96 77 LEU A CA 1
ATOM 615 C C . LEU A 1 77 ? -7.699 -17.453 1.324 1 96 77 LEU A C 1
ATOM 617 O O . LEU A 1 77 ? -7.188 -18.562 1.216 1 96 77 LEU A O 1
ATOM 621 N N . ASP A 1 78 ? -8.117 -16.953 2.488 1 93.62 78 ASP A N 1
ATOM 622 C CA . ASP A 1 78 ? -7.906 -17.672 3.75 1 93.62 78 ASP A CA 1
ATOM 623 C C . ASP A 1 78 ? -8.727 -18.953 3.801 1 93.62 78 ASP A C 1
ATOM 625 O O . ASP A 1 78 ? -8.25 -19.984 4.293 1 93.62 78 ASP A O 1
ATOM 629 N N . ARG A 1 79 ? -9.852 -18.938 3.244 1 92.62 79 ARG A N 1
ATOM 630 C CA . ARG A 1 79 ? -10.695 -20.125 3.184 1 92.62 79 ARG A CA 1
ATOM 631 C C . ARG A 1 79 ? -10.078 -21.188 2.271 1 92.62 79 ARG A C 1
ATOM 633 O O . ARG A 1 79 ? -10.094 -22.375 2.596 1 92.62 79 ARG A O 1
ATOM 640 N N . LEU A 1 80 ? -9.555 -20.734 1.178 1 89.25 80 LEU A N 1
ATOM 641 C CA . LEU A 1 80 ? -8.914 -21.641 0.236 1 89.25 80 LEU A CA 1
ATOM 642 C C . LEU A 1 80 ? -7.703 -22.312 0.869 1 89.25 80 LEU A C 1
ATOM 644 O O . LEU A 1 80 ? -7.461 -23.5 0.649 1 89.25 80 LEU A O 1
ATOM 648 N N . MET A 1 81 ? -7.035 -21.578 1.666 1 88.12 81 MET A N 1
ATOM 649 C CA . MET A 1 81 ? -5.797 -22.094 2.254 1 88.12 81 MET A CA 1
ATOM 650 C C . MET A 1 81 ? -6.094 -22.969 3.471 1 88.12 81 MET A C 1
ATOM 652 O O . MET A 1 81 ? -5.324 -23.875 3.789 1 88.12 81 MET A O 1
ATOM 656 N N . SER A 1 82 ? -7.223 -22.641 4.203 1 85.31 82 SER A N 1
ATOM 657 C CA . SER A 1 82 ? -7.617 -23.438 5.355 1 85.31 82 SER A CA 1
ATOM 658 C C . SER A 1 82 ? -8.266 -24.75 4.922 1 85.31 82 SER A C 1
ATOM 660 O O . SER A 1 82 ? -8.133 -25.766 5.598 1 85.31 82 SER A O 1
ATOM 662 N N . GLY A 1 83 ? -9.289 -24.703 4.027 1 68.62 83 GLY A N 1
ATOM 663 C CA . GLY A 1 83 ? -9.914 -25.922 3.533 1 68.62 83 GLY A CA 1
ATOM 664 C C . GLY A 1 83 ? -8.93 -26.891 2.906 1 68.62 83 GLY A C 1
ATOM 665 O O . GLY A 1 83 ? -9.125 -28.109 2.947 1 68.62 83 GLY A O 1
ATOM 666 N N . ASN A 1 84 ? -7.98 -26.359 2.189 1 59.03 84 ASN A N 1
ATOM 667 C CA . ASN A 1 84 ? -6.957 -27.281 1.699 1 59.03 84 ASN A CA 1
ATOM 668 C C . ASN A 1 84 ? -6.223 -27.969 2.848 1 59.03 84 ASN A C 1
ATOM 670 O O . ASN A 1 84 ? -5.637 -29.031 2.664 1 59.03 84 ASN A O 1
ATOM 674 N N . SER A 1 85 ? -6.344 -27.375 3.998 1 54.88 85 SER A N 1
ATOM 675 C CA . SER A 1 85 ? -5.738 -28.078 5.129 1 54.88 85 SER A CA 1
ATOM 676 C C . SER A 1 85 ? -6.68 -29.141 5.691 1 54.88 85 SER A C 1
ATOM 678 O O . SER A 1 85 ? -6.242 -30.047 6.387 1 54.88 85 SER A O 1
ATOM 680 N N . GLY A 1 86 ? -7.957 -28.922 5.617 1 46.81 86 GLY A N 1
ATOM 681 C CA . GLY A 1 86 ? -8.859 -29.922 6.172 1 46.81 86 GLY A CA 1
ATOM 682 C C . GLY A 1 86 ? -9.141 -31.078 5.223 1 46.81 86 GLY A C 1
ATOM 683 O O . GLY A 1 86 ? -9.805 -32.031 5.59 1 46.81 86 GLY A O 1
ATOM 684 N N . ASN A 1 87 ? -9.258 -30.703 3.977 1 44.66 87 ASN A N 1
ATOM 685 C CA . ASN A 1 87 ? -9.664 -31.859 3.174 1 44.66 87 ASN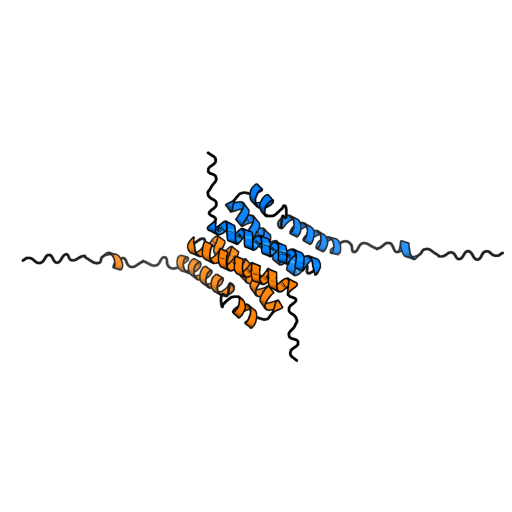 A CA 1
ATOM 686 C C . ASN A 1 87 ? -8.523 -32.875 3.014 1 44.66 87 ASN A C 1
ATOM 688 O O . ASN A 1 87 ? -7.77 -32.812 2.045 1 44.66 87 ASN A O 1
ATOM 692 N N . HIS A 1 88 ? -7.715 -33 3.984 1 41.72 88 HIS A N 1
ATOM 693 C CA . HIS A 1 88 ? -7.168 -34.344 4.012 1 41.72 88 HIS A CA 1
ATOM 694 C C . HIS A 1 88 ? -8.281 -35.406 3.932 1 41.72 88 HIS A C 1
ATOM 696 O O . HIS A 1 88 ? -8.508 -36.156 4.887 1 41.72 88 HIS A O 1
ATOM 702 N N . THR A 1 89 ? -9.445 -35.062 3.58 1 38.62 89 THR A N 1
ATOM 703 C CA . THR A 1 89 ? -10.352 -36.188 3.426 1 38.62 89 THR A CA 1
ATOM 704 C C . THR A 1 89 ? -9.789 -37.219 2.438 1 38.62 89 THR A C 1
ATOM 706 O O . THR A 1 89 ? -9.148 -36.844 1.448 1 38.62 89 THR A O 1
ATOM 709 N N . GLN A 1 90 ? -9.992 -38.625 2.75 1 38.66 90 GLN A N 1
ATOM 710 C CA . GLN A 1 90 ? -9.883 -39.969 2.154 1 38.66 90 GLN A CA 1
ATOM 711 C C . GLN A 1 90 ? -10.414 -39.969 0.723 1 38.66 90 GLN A C 1
ATOM 713 O O . GLN A 1 90 ? -11.594 -39.719 0.493 1 38.66 90 GLN A O 1
ATOM 718 N N . ILE A 1 91 ? -9.672 -39.469 -0.196 1 38.47 91 ILE A N 1
ATOM 719 C CA . ILE A 1 91 ? -9.961 -39.812 -1.58 1 38.47 91 ILE A CA 1
ATOM 720 C C . ILE A 1 91 ? -10.5 -41.25 -1.644 1 38.47 91 ILE A C 1
ATOM 722 O O . ILE A 1 91 ? -9.836 -42.188 -1.199 1 38.47 91 ILE A O 1
ATOM 726 N N . PRO A 1 92 ? -11.789 -41.5 -1.544 1 35.69 92 PRO A N 1
ATOM 727 C CA . PRO A 1 92 ? -12.242 -42.875 -1.678 1 35.69 92 PRO A CA 1
ATOM 728 C C . PRO A 1 92 ? -1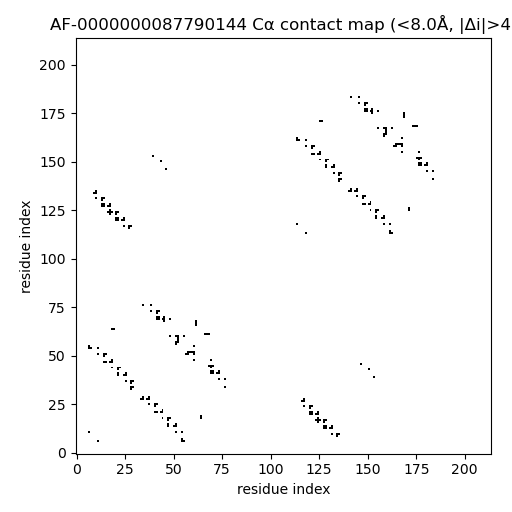1.539 -43.625 -2.814 1 35.69 92 PRO A C 1
ATOM 730 O O . PRO A 1 92 ? -11.258 -43.031 -3.859 1 35.69 92 PRO A O 1
ATOM 733 N N . GLU A 1 93 ? -10.641 -44.562 -2.426 1 36.34 93 GLU A N 1
ATOM 734 C CA . GLU A 1 93 ? -9.969 -45.594 -3.244 1 36.34 93 GLU A CA 1
ATOM 735 C C . GLU A 1 93 ? -10.914 -46.156 -4.289 1 36.34 93 GLU A C 1
ATOM 737 O O . GLU A 1 93 ? -10.578 -47.125 -4.984 1 36.34 93 GLU A O 1
ATOM 742 N N . LEU A 1 94 ? -12.156 -45.562 -4.219 1 37.19 94 LEU A N 1
ATOM 743 C CA . LEU A 1 94 ? -13.094 -46.344 -5.027 1 37.19 94 LEU A CA 1
ATOM 744 C C . LEU A 1 94 ? -12.711 -46.281 -6.504 1 37.19 94 LEU A C 1
ATOM 746 O O . LEU A 1 94 ? -13.273 -47.031 -7.32 1 37.19 94 LEU A O 1
ATOM 750 N N . TRP A 1 95 ? -12.094 -45.062 -6.875 1 34.28 95 TRP A N 1
ATOM 751 C CA . TRP A 1 95 ? -12.109 -45.094 -8.336 1 34.28 95 TRP A CA 1
ATOM 752 C C . TRP A 1 95 ? -11.258 -46.219 -8.883 1 34.28 95 TRP A C 1
ATOM 754 O O . TRP A 1 95 ? -11.141 -46.375 -10.102 1 34.28 95 TRP A O 1
ATOM 764 N N . CYS A 1 96 ? -10.195 -46.406 -8.055 1 32.41 96 CYS A N 1
ATOM 765 C CA . CYS A 1 96 ? -9.234 -47.188 -8.828 1 32.41 96 CYS A CA 1
ATOM 766 C C . CYS A 1 96 ? -9.758 -48.594 -9.078 1 32.41 96 CYS A C 1
ATOM 768 O O . CYS A 1 96 ? -9.195 -49.344 -9.883 1 32.41 96 CYS A O 1
ATOM 770 N N . ALA A 1 97 ? -10.461 -49.062 -8.023 1 32.62 97 ALA A N 1
ATOM 771 C CA . ALA A 1 97 ? -10.414 -50.531 -8.109 1 32.62 97 ALA A CA 1
ATOM 772 C C . ALA A 1 97 ? -11.391 -51.031 -9.164 1 32.62 97 ALA A C 1
ATOM 774 O O . ALA A 1 97 ? -12.57 -51.281 -8.875 1 32.62 97 ALA A O 1
ATOM 775 N N . MET A 1 98 ? -11.766 -50.188 -10.188 1 33.91 98 MET A N 1
ATOM 776 C CA . MET A 1 98 ? -12.641 -50.938 -11.094 1 33.91 98 MET A CA 1
ATOM 777 C C . MET A 1 98 ? -12.062 -52.312 -11.406 1 33.91 98 MET A C 1
ATOM 779 O O . MET A 1 98 ? -10.922 -52.438 -11.844 1 33.91 98 MET A O 1
ATOM 783 N N . PRO A 1 99 ? -12.398 -53.312 -10.523 1 35.03 99 PRO A N 1
ATOM 784 C CA . PRO A 1 99 ? -11.977 -54.656 -10.828 1 35.03 99 PRO A CA 1
ATOM 785 C C . PRO A 1 99 ? -12.234 -55.062 -12.289 1 35.03 99 PRO A C 1
ATOM 787 O O . PRO A 1 99 ? -13.352 -54.906 -12.781 1 35.03 99 PRO A O 1
ATOM 790 N N . VAL A 1 100 ? -11.359 -54.594 -13.242 1 35.28 100 VAL A N 1
ATOM 791 C CA . VAL A 1 100 ? -11.445 -55.094 -14.609 1 35.28 100 VAL A CA 1
ATOM 792 C C . VAL A 1 100 ? -11.781 -56.594 -14.578 1 35.28 100 VAL A C 1
ATOM 794 O O . VAL A 1 100 ? -10.977 -57.406 -14.109 1 35.28 100 VAL A O 1
ATOM 797 N N . THR A 1 101 ? -12.922 -57 -13.984 1 35.59 101 THR A N 1
ATOM 798 C CA . THR A 1 101 ? -13.32 -58.406 -14.102 1 35.59 101 THR A CA 1
ATOM 799 C C . THR A 1 101 ? -13.242 -58.844 -15.562 1 35.59 101 THR A C 1
ATOM 801 O O . THR A 1 101 ? -13.977 -58.344 -16.406 1 35.59 101 THR A O 1
ATOM 804 N N . MET A 1 102 ? -11.969 -59 -16.078 1 36.12 102 MET A N 1
ATOM 805 C CA . MET A 1 102 ? -11.75 -59.719 -17.328 1 36.12 102 MET A CA 1
ATOM 806 C C . MET A 1 102 ? -12.617 -60.969 -17.391 1 36.12 102 MET A C 1
ATOM 808 O O . MET A 1 102 ? -12.422 -61.906 -16.609 1 36.12 102 MET A O 1
ATOM 812 N N . THR A 1 103 ? -13.906 -60.719 -17.359 1 39.53 103 THR A N 1
ATOM 813 C CA . THR A 1 103 ? -14.727 -61.906 -17.609 1 39.53 103 THR A CA 1
ATOM 814 C C . THR A 1 103 ? -14.242 -62.656 -18.844 1 39.53 103 THR A C 1
ATOM 816 O O . THR A 1 103 ? -14.195 -62.094 -19.938 1 39.53 103 THR A O 1
ATOM 819 N N . LYS A 1 104 ? -13.125 -63.438 -18.719 1 39.78 104 LYS A N 1
ATOM 820 C CA . LYS A 1 104 ? -12.727 -64.438 -19.719 1 39.78 104 LYS A CA 1
ATOM 821 C C . LYS A 1 104 ? -13.93 -65.188 -20.219 1 39.78 104 LYS A C 1
ATOM 823 O O . LYS A 1 104 ? -14.602 -65.875 -19.422 1 39.78 104 LYS A O 1
ATOM 828 N N . GLU A 1 105 ? -14.711 -64.688 -21.156 1 37.91 105 GLU A N 1
ATOM 829 C CA . GLU A 1 105 ? -15.711 -65.5 -21.844 1 37.91 105 GLU A CA 1
ATOM 830 C C . GLU A 1 105 ? -15.133 -66.812 -22.266 1 37.91 105 GLU A C 1
ATOM 832 O O . GLU A 1 105 ? -14.078 -66.875 -22.906 1 37.91 105 GLU A O 1
ATOM 837 N N . HIS A 1 106 ? -15.227 -67.812 -21.453 1 37 106 HIS A N 1
ATOM 838 C CA . HIS A 1 106 ? -15.055 -69.188 -21.812 1 37 106 HIS A CA 1
ATOM 839 C C . HIS A 1 106 ? -15.797 -69.562 -23.109 1 37 106 HIS A C 1
ATOM 841 O O . HIS A 1 106 ? -15.75 -70.688 -23.578 1 37 106 HIS A O 1
ATOM 847 N N . GLY A 1 107 ? -15.867 -68.75 -24.078 1 30.55 107 GLY A N 1
ATOM 848 C CA . GLY A 1 107 ? -16.312 -69.438 -25.25 1 30.55 107 GLY A CA 1
ATOM 849 C C . GLY A 1 107 ? -15.297 -70.438 -25.766 1 30.55 107 GLY A C 1
ATOM 850 O O . GLY A 1 107 ? -14.102 -70.312 -25.484 1 30.55 107 GLY A O 1
ATOM 851 N N . MET B 1 1 ? 28.906 -14.719 -16.031 1 30.09 1 MET B N 1
ATOM 852 C CA . MET B 1 1 ? 27.875 -13.75 -16.406 1 30.09 1 MET B CA 1
ATOM 853 C C . MET B 1 1 ? 26.891 -13.539 -15.258 1 30.09 1 MET B C 1
ATOM 855 O O . MET B 1 1 ? 26.406 -14.508 -14.664 1 30.09 1 MET B O 1
ATOM 859 N N . PRO B 1 2 ? 27 -12.586 -14.43 1 32.09 2 PRO B N 1
ATOM 860 C CA . PRO B 1 2 ? 26.141 -12.492 -13.258 1 32.09 2 PRO B CA 1
ATOM 861 C C . PRO B 1 2 ? 24.656 -12.719 -13.602 1 32.09 2 PRO B C 1
ATOM 863 O O . PRO B 1 2 ? 24.234 -12.445 -14.727 1 32.09 2 PRO B O 1
ATOM 866 N N . MET B 1 3 ? 24.125 -13.914 -13.375 1 33.09 3 MET B N 1
ATOM 867 C CA . MET B 1 3 ? 22.703 -14.164 -13.578 1 33.09 3 MET B CA 1
ATOM 868 C C . MET B 1 3 ? 21.875 -12.914 -13.297 1 33.09 3 MET B C 1
ATOM 870 O O . MET B 1 3 ? 21.781 -12.477 -12.148 1 33.09 3 MET B O 1
ATOM 874 N N . GLU B 1 4 ? 22.141 -11.828 -13.953 1 37.28 4 GLU B N 1
ATOM 875 C CA . GLU B 1 4 ? 21.219 -10.695 -13.891 1 37.28 4 GLU B CA 1
ATOM 876 C C . GLU B 1 4 ? 19.766 -11.172 -13.773 1 37.28 4 GLU B C 1
ATOM 878 O O . GLU B 1 4 ? 19.234 -11.789 -14.695 1 37.28 4 GLU B O 1
ATOM 883 N N . GLY B 1 5 ? 19.547 -11.82 -12.727 1 37.44 5 GLY B N 1
ATOM 884 C CA . GLY B 1 5 ? 18.234 -12.406 -12.492 1 37.44 5 GLY B CA 1
ATOM 885 C C . GLY B 1 5 ? 17.094 -11.594 -13.078 1 37.44 5 GLY B C 1
ATOM 886 O O . GLY B 1 5 ? 17.078 -10.367 -12.961 1 37.44 5 GLY B O 1
ATOM 887 N N . ILE B 1 6 ? 16.734 -11.844 -14.312 1 42.97 6 ILE B N 1
ATOM 888 C CA . ILE B 1 6 ? 15.562 -11.281 -14.969 1 42.97 6 ILE B CA 1
ATOM 889 C C . ILE B 1 6 ? 14.477 -11.008 -13.93 1 42.97 6 ILE B C 1
ATOM 891 O O . ILE B 1 6 ? 13.93 -11.938 -13.328 1 42.97 6 ILE B O 1
ATOM 895 N N . VAL B 1 7 ? 14.711 -10.031 -13.008 1 49.62 7 VAL B N 1
ATOM 896 C CA . VAL B 1 7 ? 13.617 -9.602 -12.141 1 49.62 7 VAL B CA 1
ATOM 897 C C . VAL B 1 7 ? 12.289 -9.711 -12.883 1 49.62 7 VAL B C 1
ATOM 899 O O . VAL B 1 7 ? 12.164 -9.234 -14.016 1 49.62 7 VAL B O 1
ATOM 902 N N . SER B 1 8 ? 11.562 -10.672 -12.695 1 59.81 8 SER B N 1
ATOM 903 C CA . SER B 1 8 ? 10.234 -10.719 -13.312 1 59.81 8 SER B CA 1
ATOM 904 C C . SER B 1 8 ? 9.547 -9.359 -13.25 1 59.81 8 SER B C 1
ATOM 906 O O . SER B 1 8 ? 9.273 -8.852 -12.156 1 59.81 8 SER B O 1
ATOM 908 N N . THR B 1 9 ? 9.695 -8.531 -14.266 1 82.06 9 THR B N 1
ATOM 909 C CA . THR B 1 9 ? 9.109 -7.211 -14.477 1 82.06 9 THR B CA 1
ATOM 910 C C . THR B 1 9 ? 7.633 -7.203 -14.094 1 82.06 9 THR B C 1
ATOM 912 O O . THR B 1 9 ? 7.062 -6.148 -13.82 1 82.06 9 THR B O 1
ATOM 915 N N . ARG B 1 10 ? 7.207 -8.422 -13.977 1 88.94 10 ARG B N 1
ATOM 916 C CA . ARG B 1 10 ? 5.762 -8.484 -13.781 1 88.94 10 ARG B CA 1
ATOM 917 C C . ARG B 1 10 ? 5.375 -8.031 -12.383 1 88.94 10 ARG B C 1
ATOM 919 O O . ARG B 1 10 ? 4.375 -7.336 -12.203 1 88.94 10 ARG B O 1
ATOM 926 N N . GLN B 1 11 ? 6.199 -8.414 -11.438 1 92 11 GLN B N 1
ATOM 927 C CA . GLN B 1 11 ? 5.918 -8.008 -10.07 1 92 11 GLN B CA 1
ATOM 928 C C . GLN B 1 11 ? 6.582 -6.668 -9.75 1 92 11 GLN B C 1
ATOM 930 O O . GLN B 1 11 ? 6.023 -5.855 -9.008 1 92 11 GLN B O 1
ATOM 935 N N . TYR B 1 12 ? 7.656 -6.426 -10.359 1 95.38 12 TYR B N 1
ATOM 936 C CA . TYR B 1 12 ? 8.453 -5.25 -10.031 1 95.38 12 TYR B CA 1
ATOM 937 C C . TYR B 1 12 ? 7.727 -3.969 -10.43 1 95.38 12 TYR B C 1
ATOM 939 O O . TYR B 1 12 ? 7.664 -3.018 -9.641 1 95.38 12 TYR B O 1
ATOM 947 N N . ASP B 1 13 ? 7.164 -3.893 -11.594 1 94.94 13 ASP B N 1
ATOM 948 C CA . ASP B 1 13 ? 6.59 -2.658 -12.117 1 94.94 13 ASP B CA 1
ATOM 949 C C . ASP B 1 13 ? 5.438 -2.174 -11.25 1 94.94 13 ASP B C 1
ATOM 951 O O . ASP B 1 13 ? 5.445 -1.035 -10.773 1 94.94 13 ASP B O 1
ATOM 955 N N . PRO B 1 14 ? 4.508 -2.998 -10.969 1 95.44 14 PRO B N 1
ATOM 956 C CA . PRO B 1 14 ? 3.445 -2.521 -10.086 1 95.44 14 PRO B CA 1
ATOM 957 C C . PRO B 1 14 ? 3.938 -2.25 -8.664 1 95.44 14 PRO B C 1
ATOM 959 O O . PRO B 1 14 ? 3.443 -1.335 -8 1 95.44 14 PRO B O 1
ATOM 962 N N . ALA B 1 15 ? 4.867 -3.02 -8.18 1 96.69 15 ALA B N 1
ATOM 963 C CA . ALA B 1 15 ? 5.414 -2.775 -6.848 1 96.69 15 ALA B CA 1
ATOM 964 C C . ALA B 1 15 ? 6.078 -1.404 -6.77 1 96.69 15 ALA B C 1
ATOM 966 O O . ALA B 1 15 ? 5.859 -0.655 -5.812 1 96.69 15 ALA B O 1
ATOM 967 N N . LYS B 1 16 ? 6.82 -1.154 -7.766 1 97.88 16 LYS B N 1
ATOM 968 C CA . LYS B 1 16 ? 7.5 0.137 -7.82 1 97.88 16 LYS B CA 1
ATOM 969 C C . LYS B 1 16 ? 6.496 1.279 -7.957 1 97.88 16 LYS B C 1
ATOM 971 O O . LYS B 1 16 ? 6.633 2.314 -7.301 1 97.88 16 LYS B O 1
ATOM 976 N N . ALA B 1 17 ? 5.574 1.15 -8.797 1 96.81 17 ALA B N 1
ATOM 977 C CA . ALA B 1 17 ? 4.535 2.164 -8.953 1 96.81 17 ALA B CA 1
ATOM 978 C C . ALA B 1 17 ? 3.771 2.377 -7.648 1 96.81 17 ALA B C 1
ATOM 980 O O . ALA B 1 17 ? 3.443 3.51 -7.293 1 96.81 17 ALA B O 1
ATOM 981 N N . MET B 1 18 ? 3.443 1.295 -6.988 1 97.12 18 MET B N 1
ATOM 982 C CA . MET B 1 18 ? 2.795 1.363 -5.68 1 97.12 18 MET B CA 1
ATOM 983 C C . MET B 1 18 ? 3.639 2.166 -4.695 1 97.12 18 MET B C 1
ATOM 985 O O . MET B 1 18 ? 3.121 3.031 -3.988 1 97.12 18 MET B O 1
ATOM 989 N N . LEU B 1 19 ? 4.914 1.922 -4.684 1 98.31 19 LEU B N 1
ATOM 990 C CA . LEU B 1 19 ? 5.816 2.631 -3.783 1 98.31 19 LEU B CA 1
ATOM 991 C C . LEU B 1 19 ? 5.828 4.125 -4.09 1 98.31 19 LEU B C 1
ATOM 993 O O . LEU B 1 19 ? 5.848 4.949 -3.174 1 98.31 19 LEU B O 1
ATOM 997 N N . ASP B 1 20 ? 5.789 4.484 -5.336 1 98 20 ASP B N 1
ATOM 998 C CA . ASP B 1 20 ? 5.758 5.891 -5.734 1 98 20 ASP B CA 1
ATOM 999 C C . ASP B 1 20 ? 4.5 6.578 -5.207 1 98 20 ASP B C 1
ATOM 1001 O O . ASP B 1 20 ? 4.555 7.727 -4.766 1 98 20 ASP B O 1
ATOM 1005 N N . GLN B 1 21 ? 3.408 5.902 -5.219 1 97.5 21 GLN B N 1
ATOM 1006 C CA . GLN B 1 21 ? 2.168 6.492 -4.723 1 97.5 21 GLN B CA 1
ATOM 1007 C C . GLN B 1 21 ? 2.162 6.566 -3.201 1 97.5 21 GLN B C 1
ATOM 1009 O O . GLN B 1 21 ? 1.599 7.496 -2.621 1 97.5 21 GLN B O 1
ATOM 1014 N N . GLN B 1 22 ? 2.807 5.629 -2.58 1 98.12 22 GLN B N 1
ATOM 1015 C CA . GLN B 1 22 ? 2.953 5.68 -1.128 1 98.12 22 GLN B CA 1
ATOM 1016 C C . GLN B 1 22 ? 3.793 6.883 -0.704 1 98.12 22 GLN B C 1
ATOM 1018 O O . GLN B 1 22 ? 3.471 7.555 0.278 1 98.12 22 GLN B O 1
ATOM 1023 N N . TRP B 1 23 ? 4.793 7.121 -1.487 1 98.44 23 TRP B N 1
ATOM 1024 C CA . TRP B 1 23 ? 5.586 8.32 -1.245 1 98.44 23 TRP B CA 1
ATOM 1025 C C . TRP B 1 23 ? 4.738 9.578 -1.404 1 98.44 23 TRP B C 1
ATOM 1027 O O . TRP B 1 23 ? 4.785 10.477 -0.562 1 98.44 23 TRP B O 1
ATOM 1037 N N . ALA B 1 24 ? 3.992 9.672 -2.459 1 97.5 24 ALA B N 1
ATOM 1038 C CA . ALA B 1 24 ? 3.133 10.828 -2.709 1 97.5 24 ALA B CA 1
ATOM 1039 C C . ALA B 1 24 ? 2.146 11.031 -1.562 1 97.5 24 ALA B C 1
ATOM 1041 O O . ALA B 1 24 ? 1.954 12.156 -1.095 1 97.5 24 ALA B O 1
ATOM 1042 N N . LEU B 1 25 ? 1.519 9.969 -1.137 1 97.38 25 LEU B N 1
ATOM 1043 C CA . LEU B 1 25 ? 0.559 10.062 -0.042 1 97.38 25 LEU B CA 1
ATOM 1044 C C . LEU B 1 25 ? 1.248 10.484 1.25 1 97.38 25 LEU B C 1
ATOM 1046 O O . LEU B 1 25 ? 0.696 11.273 2.023 1 97.38 25 LEU B O 1
ATOM 1050 N N . PHE B 1 26 ? 2.439 9.969 1.465 1 97.94 26 PHE B N 1
ATOM 1051 C CA . PHE B 1 26 ? 3.197 10.359 2.648 1 97.94 26 PHE B CA 1
ATOM 1052 C C . PHE B 1 26 ? 3.426 11.867 2.676 1 97.94 26 PHE B C 1
ATOM 1054 O O . PHE B 1 26 ? 3.24 12.508 3.713 1 97.94 26 PHE B O 1
ATOM 1061 N N . LEU B 1 27 ? 3.83 12.445 1.549 1 97.12 27 LEU B N 1
ATOM 1062 C CA . LEU B 1 27 ? 4.094 13.883 1.477 1 97.12 27 LEU B CA 1
ATOM 1063 C C . LEU B 1 27 ? 2.842 14.68 1.812 1 97.12 27 LEU B C 1
ATOM 1065 O O . LEU B 1 27 ? 2.91 15.672 2.547 1 97.12 27 LEU B O 1
ATOM 1069 N N . VAL B 1 28 ? 1.766 14.203 1.32 1 94.88 28 VAL B N 1
ATOM 1070 C CA . VAL B 1 28 ? 0.506 14.898 1.561 1 94.88 28 VAL B CA 1
ATOM 1071 C C . VAL B 1 28 ? 0.138 14.805 3.039 1 94.88 28 VAL B C 1
ATOM 1073 O O . VAL B 1 28 ? -0.307 15.781 3.639 1 94.88 28 VAL B O 1
ATOM 1076 N N . THR B 1 29 ? 0.327 13.703 3.602 1 95.88 29 THR B N 1
ATOM 1077 C CA . THR B 1 29 ? -0.038 13.492 5 1 95.88 29 THR B CA 1
ATOM 1078 C C . THR B 1 29 ? 0.918 14.234 5.926 1 95.88 29 THR B C 1
ATOM 1080 O O . THR B 1 29 ? 0.514 14.719 6.984 1 95.88 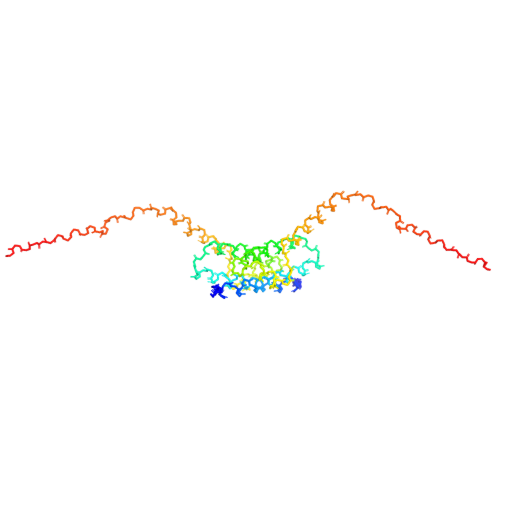29 THR B O 1
ATOM 1083 N N . GLN B 1 30 ? 2.162 14.281 5.496 1 95.12 30 GLN B N 1
ATOM 1084 C CA . GLN B 1 30 ? 3.146 15.047 6.254 1 95.12 30 GLN B CA 1
ATOM 1085 C C . GLN B 1 30 ? 2.789 16.531 6.277 1 95.12 30 GLN B C 1
ATOM 1087 O O . GLN B 1 30 ? 2.857 17.172 7.324 1 95.12 30 GLN B O 1
ATOM 1092 N N . GLU B 1 31 ? 2.406 17.031 5.219 1 93.81 31 GLU B N 1
ATOM 1093 C CA . GLU B 1 31 ? 1.986 18.422 5.129 1 93.81 31 GLU B CA 1
ATOM 1094 C C . GLU B 1 31 ? 0.775 18.703 6.016 1 93.81 31 GLU B C 1
ATOM 1096 O O . GLU B 1 31 ? 0.681 19.766 6.641 1 93.81 31 GLU B O 1
ATOM 1101 N N . ALA B 1 32 ? -0.063 17.75 6.094 1 91.31 32 ALA B N 1
ATOM 1102 C CA . ALA B 1 32 ? -1.282 17.875 6.887 1 91.31 32 ALA B CA 1
ATOM 1103 C C . ALA B 1 32 ? -1.015 17.562 8.359 1 91.31 32 ALA B C 1
ATOM 1105 O O . ALA B 1 32 ? -1.896 17.734 9.203 1 91.31 32 ALA B O 1
ATOM 1106 N N . ARG B 1 33 ? 0.152 17.031 8.68 1 92.38 33 ARG B N 1
ATOM 1107 C CA . ARG B 1 33 ? 0.554 16.625 10.023 1 92.38 33 ARG B CA 1
ATOM 1108 C C . ARG B 1 33 ? -0.402 15.586 10.586 1 92.38 33 ARG B C 1
ATOM 1110 O O . ARG B 1 33 ? -0.777 15.648 11.758 1 92.38 33 ARG B O 1
ATOM 1117 N N . ASP B 1 34 ? -0.831 14.75 9.711 1 92.81 34 ASP B N 1
ATOM 1118 C CA . ASP B 1 34 ? -1.668 13.625 10.125 1 92.81 34 ASP B CA 1
ATOM 1119 C C . ASP B 1 34 ? -0.817 12.414 10.492 1 92.81 34 ASP B C 1
ATOM 1121 O O . ASP B 1 34 ? -0.536 11.562 9.648 1 92.81 34 ASP B O 1
ATOM 1125 N N . PHE B 1 35 ? -0.48 12.281 11.672 1 93.69 35 PHE B N 1
ATOM 1126 C CA . PHE B 1 35 ? 0.525 11.328 12.133 1 93.69 35 PHE B CA 1
ATOM 1127 C C . PHE B 1 35 ? 0.019 9.898 12 1 93.69 35 PHE B C 1
ATOM 1129 O O . PHE B 1 35 ? 0.789 8.992 11.68 1 93.69 35 PHE B O 1
ATOM 1136 N N . ASP B 1 36 ? -1.263 9.734 12.289 1 94.25 36 ASP B N 1
ATOM 1137 C CA . ASP B 1 36 ? -1.824 8.398 12.156 1 94.25 36 ASP B CA 1
ATOM 1138 C C . ASP B 1 36 ? -1.772 7.918 10.711 1 94.25 36 ASP B C 1
ATOM 1140 O O . ASP B 1 36 ? -1.383 6.781 10.438 1 94.25 36 ASP B O 1
ATOM 1144 N N . LEU B 1 37 ? -2.102 8.781 9.797 1 95.81 37 LEU B N 1
ATOM 1145 C CA . LEU B 1 37 ? -2.078 8.422 8.383 1 95.81 37 LEU B CA 1
ATOM 1146 C C . LEU B 1 37 ? -0.644 8.281 7.887 1 95.81 37 LEU B C 1
ATOM 1148 O O . LEU B 1 37 ? -0.352 7.414 7.059 1 95.81 37 LEU B O 1
ATOM 1152 N N . MET B 1 38 ? 0.246 9.109 8.391 1 97.06 38 MET B N 1
ATOM 1153 C CA . MET B 1 38 ? 1.66 8.945 8.07 1 97.06 38 MET B CA 1
ATOM 1154 C C . MET B 1 38 ? 2.15 7.555 8.453 1 97.06 38 MET B C 1
ATOM 1156 O O . MET B 1 38 ? 2.809 6.883 7.656 1 97.06 38 MET B O 1
ATOM 1160 N N . ARG B 1 39 ? 1.787 7.148 9.586 1 97.5 39 ARG B N 1
ATOM 1161 C CA . ARG B 1 39 ? 2.209 5.84 10.086 1 97.5 39 ARG B CA 1
ATOM 1162 C C . ARG B 1 39 ? 1.649 4.719 9.211 1 97.5 39 ARG B C 1
ATOM 1164 O O . ARG B 1 39 ? 2.365 3.775 8.875 1 97.5 39 ARG B O 1
ATOM 1171 N N . MET B 1 40 ? 0.384 4.867 8.875 1 96.69 40 MET B N 1
ATOM 1172 C CA . MET B 1 40 ? -0.234 3.873 8 1 96.69 40 MET B CA 1
ATOM 1173 C C . MET B 1 40 ? 0.525 3.76 6.68 1 96.69 40 MET B C 1
ATOM 1175 O O . MET B 1 40 ? 0.879 2.658 6.254 1 96.69 40 MET B O 1
ATOM 1179 N N . VAL B 1 41 ? 0.799 4.867 6.078 1 98.44 41 VAL B N 1
ATOM 1180 C CA . VAL B 1 41 ? 1.458 4.902 4.777 1 98.44 41 VAL B CA 1
ATOM 1181 C C . VAL B 1 41 ? 2.871 4.332 4.898 1 98.44 41 VAL B C 1
ATOM 1183 O O . VAL B 1 41 ? 3.307 3.553 4.051 1 98.44 41 VAL B O 1
ATOM 1186 N N . LEU B 1 42 ? 3.59 4.715 5.91 1 98.62 42 LEU B N 1
ATOM 1187 C CA . LEU B 1 42 ? 4.957 4.246 6.105 1 98.62 42 LEU B CA 1
ATOM 1188 C C . LEU B 1 42 ? 4.988 2.734 6.316 1 98.62 42 LEU B C 1
ATOM 1190 O O . LEU B 1 42 ? 5.859 2.049 5.781 1 98.62 42 LEU B O 1
ATOM 1194 N N . ASN B 1 43 ? 4.07 2.23 7.043 1 98.31 43 ASN B N 1
ATOM 1195 C CA . ASN B 1 43 ? 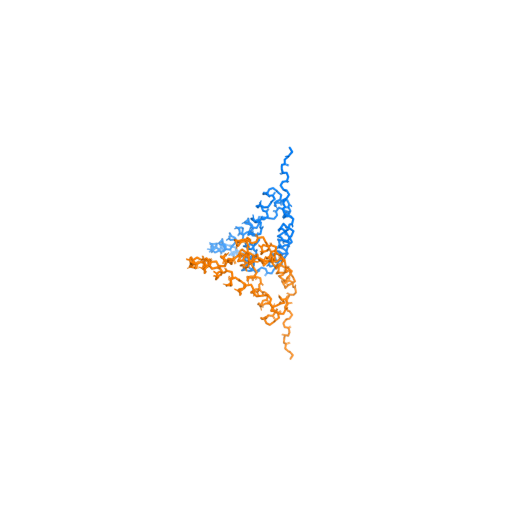4.012 0.786 7.23 1 98.31 43 ASN B CA 1
ATOM 1196 C C . ASN B 1 43 ? 3.762 0.057 5.914 1 98.31 43 ASN B C 1
ATOM 1198 O O . ASN B 1 43 ? 4.367 -0.983 5.652 1 98.31 43 ASN B O 1
ATOM 1202 N N . GLN B 1 44 ? 2.902 0.587 5.102 1 98.31 44 GLN B N 1
ATOM 1203 C CA . GLN B 1 44 ? 2.676 0 3.787 1 98.31 44 GLN B CA 1
ATOM 1204 C C . GLN B 1 44 ? 3.938 0.07 2.93 1 98.31 44 GLN B C 1
ATOM 1206 O O . GLN B 1 44 ? 4.289 -0.899 2.254 1 98.31 44 GLN B O 1
ATOM 1211 N N . ALA B 1 45 ? 4.59 1.188 2.99 1 98.81 45 ALA B N 1
ATOM 1212 C CA . ALA B 1 45 ? 5.785 1.396 2.176 1 98.81 45 ALA B CA 1
ATOM 1213 C C . ALA B 1 45 ? 6.902 0.443 2.592 1 98.81 45 ALA B C 1
ATOM 1215 O O . ALA B 1 45 ? 7.688 -0.005 1.753 1 98.81 45 ALA B O 1
ATOM 1216 N N . ILE B 1 46 ? 7.023 0.137 3.867 1 98.81 46 ILE B N 1
ATOM 1217 C CA . ILE B 1 46 ? 8.023 -0.809 4.352 1 98.81 46 ILE B CA 1
ATOM 1218 C C . ILE B 1 46 ? 7.828 -2.16 3.67 1 98.81 46 ILE B C 1
ATOM 1220 O O . ILE B 1 46 ? 8.781 -2.744 3.15 1 98.81 46 ILE B O 1
ATOM 1224 N N . ALA B 1 47 ? 6.605 -2.633 3.656 1 98.06 47 ALA B N 1
ATOM 1225 C CA . ALA B 1 47 ? 6.309 -3.906 3.004 1 98.06 47 ALA B CA 1
ATOM 1226 C C . ALA B 1 47 ? 6.641 -3.852 1.516 1 98.06 47 ALA B C 1
ATOM 1228 O O . ALA B 1 47 ? 7.172 -4.816 0.956 1 98.06 47 ALA B O 1
ATOM 1229 N N . SER B 1 48 ? 6.316 -2.77 0.844 1 98.31 48 SER B N 1
ATOM 1230 C CA . SER B 1 48 ? 6.617 -2.594 -0.573 1 98.31 48 SER B CA 1
ATOM 1231 C C . SER B 1 48 ? 8.125 -2.582 -0.821 1 98.31 48 SER B C 1
ATOM 1233 O O . SER B 1 48 ? 8.602 -3.203 -1.769 1 98.31 48 SER B O 1
ATOM 1235 N N . GLN B 1 49 ? 8.844 -1.912 0.031 1 98.5 49 GLN B N 1
ATOM 1236 C CA . GLN B 1 49 ? 10.289 -1.858 -0.113 1 98.5 49 GLN B CA 1
ATOM 1237 C C . GLN B 1 49 ? 10.922 -3.223 0.15 1 98.5 49 GLN B C 1
ATOM 1239 O O . GLN B 1 49 ? 11.898 -3.594 -0.497 1 98.5 49 GLN B O 1
ATOM 1244 N N . ASP B 1 50 ? 10.398 -3.951 1.084 1 98.31 50 ASP B N 1
ATOM 1245 C CA . ASP B 1 50 ? 10.867 -5.312 1.313 1 98.31 50 ASP B CA 1
ATOM 1246 C C . ASP B 1 50 ? 10.648 -6.184 0.08 1 98.31 50 ASP B C 1
ATOM 1248 O O . ASP B 1 50 ? 11.523 -6.969 -0.295 1 98.31 50 ASP B O 1
ATOM 1252 N N . LEU B 1 51 ? 9.492 -6.012 -0.528 1 97.19 51 LEU B N 1
ATOM 1253 C CA . LEU B 1 51 ? 9.211 -6.754 -1.751 1 97.19 51 LEU B CA 1
ATOM 1254 C C . LEU B 1 51 ? 10.203 -6.387 -2.85 1 97.19 51 LEU B C 1
ATOM 1256 O O . LEU B 1 51 ? 10.805 -7.266 -3.469 1 97.19 51 LEU B O 1
ATOM 1260 N N . ILE B 1 52 ? 10.367 -5.125 -3.076 1 97.62 52 ILE B N 1
ATOM 1261 C CA . ILE B 1 52 ? 11.273 -4.656 -4.121 1 97.62 52 ILE B CA 1
ATOM 1262 C C . ILE B 1 52 ? 12.695 -5.133 -3.828 1 97.62 52 ILE B C 1
ATOM 1264 O O . ILE B 1 52 ? 13.406 -5.562 -4.734 1 97.62 52 ILE B O 1
ATOM 1268 N N . THR B 1 53 ? 13.078 -5.074 -2.576 1 97.88 53 THR B N 1
ATOM 1269 C CA . THR B 1 53 ? 14.383 -5.59 -2.168 1 97.88 53 THR B CA 1
ATOM 1270 C C . THR B 1 53 ? 14.531 -7.059 -2.555 1 97.88 53 THR B C 1
ATOM 1272 O O . THR B 1 53 ? 15.578 -7.469 -3.059 1 97.88 53 THR B O 1
ATOM 1275 N N . SER B 1 54 ? 13.477 -7.766 -2.34 1 95.94 54 SER B N 1
ATOM 1276 C CA . SER B 1 54 ? 13.523 -9.195 -2.652 1 95.94 54 SER B CA 1
ATOM 1277 C C . SER B 1 54 ? 13.641 -9.43 -4.152 1 95.94 54 SER B C 1
ATOM 1279 O O . SER B 1 54 ? 14.211 -10.43 -4.59 1 95.94 54 SER B O 1
ATOM 1281 N N . LEU B 1 55 ? 13.172 -8.5 -4.922 1 93.94 55 LEU B N 1
ATOM 1282 C CA . LEU B 1 55 ? 13.125 -8.664 -6.371 1 93.94 55 LEU B CA 1
ATOM 1283 C C . LEU B 1 55 ? 14.422 -8.195 -7.02 1 93.94 55 LEU B C 1
ATOM 1285 O O . LEU B 1 55 ? 14.906 -8.812 -7.965 1 93.94 55 LEU B O 1
ATOM 1289 N N . VAL B 1 56 ? 15.016 -7.141 -6.5 1 95.75 56 VAL B N 1
ATOM 1290 C CA . VAL B 1 56 ? 16.078 -6.52 -7.273 1 95.75 56 VAL B CA 1
ATOM 1291 C C . VAL B 1 56 ? 17.297 -6.258 -6.375 1 95.75 56 VAL B C 1
ATOM 1293 O O . VAL B 1 56 ? 18.328 -5.781 -6.84 1 95.75 56 VAL B O 1
ATOM 1296 N N . GLY B 1 57 ? 17.219 -6.57 -5.094 1 96.19 57 GLY B N 1
ATOM 1297 C CA . GLY B 1 57 ? 18.297 -6.312 -4.145 1 96.19 57 GLY B CA 1
ATOM 1298 C C . GLY B 1 57 ? 18.172 -4.973 -3.447 1 96.19 57 GLY B C 1
ATOM 1299 O O . GLY B 1 57 ? 17.469 -4.074 -3.938 1 96.19 57 GLY B O 1
ATOM 1300 N N . ARG B 1 58 ? 18.828 -4.816 -2.338 1 96.88 58 ARG B N 1
ATOM 1301 C CA . ARG B 1 58 ? 18.719 -3.654 -1.463 1 96.88 58 ARG B CA 1
ATOM 1302 C C . ARG B 1 58 ? 19.281 -2.406 -2.143 1 96.88 58 ARG B C 1
ATOM 1304 O O . ARG B 1 58 ? 18.672 -1.332 -2.064 1 96.88 58 ARG B O 1
ATOM 1311 N N . GLU B 1 59 ? 20.406 -2.543 -2.811 1 96.88 59 GLU B N 1
ATOM 1312 C CA . GLU B 1 59 ? 21.031 -1.391 -3.447 1 96.88 59 GLU B CA 1
ATOM 1313 C C . GLU B 1 59 ? 20.125 -0.783 -4.512 1 96.88 59 GLU B C 1
ATOM 1315 O O . GLU B 1 59 ? 19.922 0.434 -4.547 1 96.88 59 GLU B O 1
ATOM 1320 N N . GLU B 1 60 ? 19.562 -1.615 -5.277 1 96.94 60 GLU B N 1
ATOM 1321 C CA . GLU B 1 60 ? 18.656 -1.138 -6.316 1 96.94 60 GLU B CA 1
ATOM 1322 C C . GLU B 1 60 ? 17.375 -0.562 -5.711 1 96.94 60 GLU B C 1
ATOM 1324 O O . GLU B 1 60 ? 16.875 0.459 -6.18 1 96.94 60 GLU B O 1
ATOM 1329 N N . MET B 1 61 ? 16.797 -1.178 -4.652 1 97.62 61 MET B N 1
ATOM 1330 C CA . MET B 1 61 ? 15.633 -0.646 -3.953 1 97.62 61 MET B CA 1
ATOM 1331 C C . MET B 1 61 ? 15.906 0.764 -3.439 1 97.62 61 MET B C 1
ATOM 1333 O O . MET B 1 61 ? 15.078 1.663 -3.621 1 97.62 61 MET B O 1
ATOM 1337 N N . VAL B 1 62 ? 17.062 1 -2.865 1 98.12 62 VAL B N 1
ATOM 1338 C CA . VAL B 1 62 ? 17.422 2.312 -2.336 1 98.12 62 VAL B CA 1
ATOM 1339 C C . VAL B 1 62 ? 17.531 3.316 -3.48 1 98.12 62 VAL B C 1
ATOM 1341 O O . VAL B 1 62 ? 17.047 4.445 -3.375 1 98.12 62 VAL B O 1
ATOM 1344 N N . ARG B 1 63 ? 18.109 2.883 -4.535 1 97.88 63 ARG B N 1
ATOM 1345 C CA . ARG B 1 63 ? 18.281 3.752 -5.695 1 97.88 63 ARG B CA 1
ATOM 1346 C C . ARG B 1 63 ? 16.938 4.176 -6.262 1 97.88 63 ARG B C 1
ATOM 1348 O O . ARG B 1 63 ? 16.672 5.367 -6.445 1 97.88 63 ARG B O 1
ATOM 1355 N N . VAL B 1 64 ? 16.016 3.211 -6.477 1 96.62 64 VAL B N 1
ATOM 1356 C CA . VAL B 1 64 ? 14.75 3.51 -7.125 1 96.62 64 VAL B CA 1
ATOM 1357 C C . VAL B 1 64 ? 13.844 4.266 -6.16 1 96.62 64 VAL B C 1
ATOM 1359 O O . VAL B 1 64 ? 12.883 4.922 -6.578 1 96.62 64 VAL B O 1
ATOM 1362 N N . SER B 1 65 ? 14.07 4.121 -4.887 1 98.06 65 SER B N 1
ATOM 1363 C CA . SER B 1 65 ? 13.312 4.863 -3.887 1 98.06 65 SER B CA 1
ATOM 1364 C C . SER B 1 65 ? 13.883 6.266 -3.693 1 98.06 65 SER B C 1
ATOM 1366 O O . SER B 1 65 ? 13.383 7.035 -2.865 1 98.06 65 SER B O 1
ATOM 1368 N N . LYS B 1 66 ? 14.961 6.57 -4.434 1 97.56 66 LYS B N 1
ATOM 1369 C CA . LYS B 1 66 ? 15.625 7.863 -4.324 1 97.56 66 LYS B CA 1
ATOM 1370 C C . LYS B 1 66 ? 16.031 8.156 -2.879 1 97.56 66 LYS B C 1
ATOM 1372 O O . LYS B 1 66 ? 15.75 9.234 -2.357 1 97.56 66 LYS B O 1
ATOM 1377 N N . ASP B 1 67 ? 16.531 7.156 -2.156 1 96.94 67 ASP B N 1
ATOM 1378 C CA . ASP B 1 67 ? 17.094 7.199 -0.814 1 96.94 67 ASP B CA 1
ATOM 1379 C C . ASP B 1 67 ? 16.016 7.387 0.24 1 96.94 67 ASP B C 1
ATOM 1381 O O . ASP B 1 67 ? 16.312 7.621 1.413 1 96.94 67 ASP B O 1
ATOM 1385 N N . TRP B 1 68 ? 14.781 7.375 -0.193 1 98.44 68 TRP B N 1
ATOM 1386 C CA . TRP B 1 68 ? 13.695 7.352 0.782 1 98.44 68 TRP B CA 1
ATOM 1387 C C . TRP B 1 68 ? 13.547 5.965 1.399 1 98.44 68 TRP B C 1
ATOM 1389 O O . TRP B 1 68 ? 13.172 5.008 0.715 1 98.44 68 TRP B O 1
ATOM 1399 N N . ILE B 1 69 ? 13.836 5.859 2.689 1 98.56 69 ILE B N 1
ATOM 1400 C CA . ILE B 1 69 ? 13.742 4.605 3.432 1 98.56 69 ILE B CA 1
ATOM 1401 C C . ILE B 1 69 ? 12.617 4.699 4.461 1 98.56 69 ILE B C 1
ATOM 1403 O O . ILE B 1 69 ? 12.766 5.363 5.492 1 98.56 69 ILE B O 1
ATOM 1407 N N . ALA B 1 70 ? 11.547 3.988 4.207 1 98.75 70 ALA B N 1
ATOM 1408 C CA . ALA B 1 70 ? 10.32 4.109 4.992 1 98.75 70 ALA B CA 1
ATOM 1409 C C . ALA B 1 70 ? 10.57 3.732 6.453 1 98.75 70 ALA B C 1
ATOM 1411 O O . ALA B 1 70 ? 10.047 4.383 7.363 1 98.75 70 ALA B O 1
ATOM 1412 N N . ARG B 1 71 ? 11.328 2.689 6.684 1 98.5 71 ARG B N 1
ATOM 1413 C CA . ARG B 1 71 ? 11.617 2.24 8.039 1 98.5 71 ARG B CA 1
ATOM 1414 C C . ARG B 1 71 ? 12.312 3.334 8.844 1 98.5 71 ARG B C 1
ATOM 1416 O O . ARG B 1 71 ? 12.023 3.516 10.031 1 98.5 71 ARG B O 1
ATOM 1423 N N . ASP B 1 72 ? 13.203 4.023 8.203 1 98.12 72 ASP B N 1
ATOM 1424 C CA . ASP B 1 72 ? 13.891 5.129 8.875 1 98.12 72 ASP B CA 1
ATOM 1425 C C . ASP B 1 72 ? 12.914 6.254 9.211 1 98.12 72 ASP B C 1
ATOM 1427 O O . ASP B 1 72 ? 12.977 6.828 10.297 1 98.12 72 ASP B O 1
ATOM 1431 N N . LYS B 1 73 ? 12.062 6.57 8.234 1 98.38 73 LYS B N 1
ATOM 1432 C CA . LYS B 1 73 ? 11.07 7.625 8.445 1 98.38 73 LYS B CA 1
ATOM 1433 C C . LYS B 1 73 ? 10.109 7.258 9.57 1 98.38 73 LYS B C 1
ATOM 1435 O O . LYS B 1 73 ? 9.742 8.109 10.383 1 98.38 73 LYS B O 1
ATOM 1440 N N . LEU B 1 74 ? 9.75 5.992 9.57 1 98.19 74 LEU B N 1
ATOM 1441 C CA . LEU B 1 74 ? 8.859 5.551 10.641 1 98.19 74 LEU B CA 1
ATOM 1442 C C . LEU B 1 74 ? 9.531 5.672 12 1 98.19 74 LEU B C 1
ATOM 1444 O O . LEU B 1 74 ? 8.914 6.137 12.961 1 98.19 74 LEU B O 1
ATOM 1448 N N . ALA B 1 75 ? 10.773 5.277 12.078 1 97.25 75 ALA B N 1
ATOM 1449 C CA . ALA B 1 75 ? 11.523 5.395 13.32 1 97.25 75 ALA B CA 1
ATOM 1450 C C . ALA B 1 75 ? 11.617 6.848 13.773 1 97.25 75 ALA B C 1
ATOM 1452 O O . ALA B 1 75 ? 11.469 7.145 14.961 1 97.25 75 ALA B O 1
ATOM 1453 N N . HIS B 1 76 ? 11.867 7.707 12.812 1 96.31 76 HIS B N 1
ATOM 1454 C CA . HIS B 1 76 ? 11.945 9.133 13.117 1 96.31 76 HIS B CA 1
ATOM 1455 C C . HIS B 1 76 ? 10.602 9.656 13.625 1 96.31 76 HIS B C 1
ATOM 1457 O O . HIS B 1 76 ? 10.555 10.391 14.609 1 96.31 76 HIS B O 1
ATOM 1463 N N . LEU B 1 77 ? 9.539 9.312 12.969 1 95.94 77 LEU B N 1
ATOM 1464 C CA . LEU B 1 77 ? 8.188 9.719 13.352 1 95.94 77 LEU B CA 1
ATOM 1465 C C . LEU B 1 77 ? 7.871 9.266 14.773 1 95.94 77 LEU B C 1
ATOM 1467 O O . LEU B 1 77 ? 7.344 10.047 15.57 1 95.94 77 LEU B O 1
ATOM 1471 N N . ASP B 1 78 ? 8.258 8.055 15.109 1 93.62 78 ASP B N 1
ATOM 1472 C CA . ASP B 1 78 ? 7.988 7.484 16.422 1 93.62 78 ASP B CA 1
ATOM 1473 C C . ASP B 1 78 ? 8.773 8.219 17.516 1 93.62 78 ASP B C 1
ATOM 1475 O O . ASP B 1 78 ? 8.258 8.461 18.594 1 93.62 78 ASP B O 1
ATOM 1479 N N . ARG B 1 79 ? 9.922 8.625 17.203 1 92.5 79 ARG B N 1
ATOM 1480 C CA . ARG B 1 79 ? 10.742 9.391 18.141 1 92.5 79 ARG B CA 1
ATOM 1481 C C . ARG B 1 79 ? 10.141 10.766 18.391 1 92.5 79 ARG B C 1
ATOM 1483 O O . ARG B 1 79 ? 10.117 11.234 19.531 1 92.5 79 ARG B O 1
ATOM 1490 N N . LEU B 1 80 ? 9.656 11.352 17.328 1 89.44 80 LEU B N 1
ATOM 1491 C CA . LEU B 1 80 ? 9.031 12.664 17.453 1 89.44 80 LEU B CA 1
ATOM 1492 C C . LEU B 1 80 ? 7.785 12.594 18.344 1 89.44 80 LEU B C 1
ATOM 1494 O O . LEU B 1 80 ? 7.535 13.5 19.141 1 89.44 80 LEU B O 1
ATOM 1498 N N . MET B 1 81 ? 7.102 11.547 18.203 1 87.81 81 MET B N 1
ATOM 1499 C CA . MET B 1 81 ? 5.836 11.406 18.922 1 87.81 81 MET B CA 1
ATOM 1500 C C . MET B 1 81 ? 6.074 10.984 20.359 1 87.81 81 MET B C 1
ATOM 1502 O O . MET B 1 81 ? 5.273 11.297 21.25 1 87.81 81 MET B O 1
ATOM 1506 N N . SER B 1 82 ? 7.184 10.18 20.594 1 85.44 82 SER B N 1
ATOM 1507 C CA . SER B 1 82 ? 7.523 9.758 21.953 1 85.44 82 SER B CA 1
ATOM 1508 C C . SER B 1 82 ? 8.164 10.891 22.734 1 85.44 82 SER B C 1
ATOM 1510 O O . SER B 1 82 ? 7.992 10.984 23.953 1 85.44 82 SER B O 1
ATOM 1512 N N . GLY B 1 83 ? 9.234 11.562 22.188 1 68.56 83 GLY B N 1
ATOM 1513 C CA . GLY B 1 83 ? 9.867 12.68 22.859 1 68.56 83 GLY B CA 1
ATOM 1514 C C . GLY B 1 83 ? 8.891 13.797 23.203 1 68.56 83 GLY B C 1
A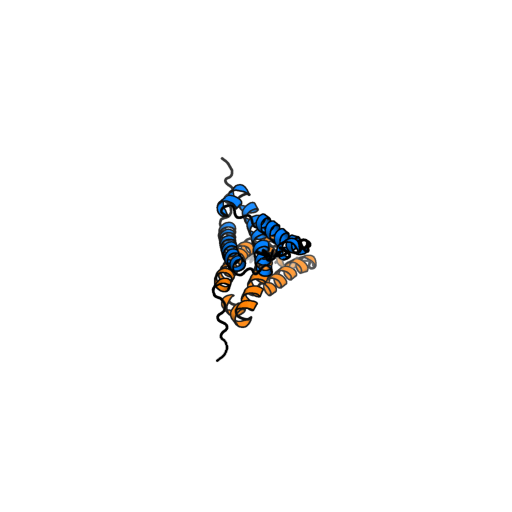TOM 1515 O O . GLY B 1 83 ? 9.094 14.531 24.172 1 68.56 83 GLY B O 1
ATOM 1516 N N . ASN B 1 84 ? 7.953 14.086 22.281 1 58.47 84 ASN B N 1
ATOM 1517 C CA . ASN B 1 84 ? 6.945 15.062 22.672 1 58.47 84 ASN B CA 1
ATOM 1518 C C . ASN B 1 84 ? 6.172 14.617 23.906 1 58.47 84 ASN B C 1
ATOM 1520 O O . ASN B 1 84 ? 5.543 15.438 24.578 1 58.47 84 ASN B O 1
ATOM 1524 N N . SER B 1 85 ? 6.227 13.344 24.172 1 53.91 85 SER B N 1
ATOM 1525 C CA . SER B 1 85 ? 5.566 12.93 25.406 1 53.91 85 SER B CA 1
ATOM 1526 C C . SER B 1 85 ? 6.457 13.18 26.609 1 53.91 85 SER B C 1
ATOM 1528 O O . SER B 1 85 ? 5.969 13.258 27.75 1 53.91 85 SER B O 1
ATOM 1530 N N . GLY B 1 86 ? 7.734 13.086 26.469 1 46.53 86 GLY B N 1
ATOM 1531 C CA . GLY B 1 86 ? 8.586 13.32 27.641 1 46.53 86 GLY B CA 1
ATOM 1532 C C . GLY B 1 86 ? 8.891 14.781 27.859 1 46.53 86 GLY B C 1
ATOM 1533 O O . GLY B 1 86 ? 9.461 15.148 28.891 1 46.53 86 GLY B O 1
ATOM 1534 N N . ASN B 1 87 ? 9.18 15.461 26.766 1 44.75 87 ASN B N 1
ATOM 1535 C CA . ASN B 1 87 ? 9.617 16.812 27.078 1 44.75 87 ASN B CA 1
ATOM 1536 C C . ASN B 1 87 ? 8.445 17.719 27.469 1 44.75 87 ASN B C 1
ATOM 1538 O O . ASN B 1 87 ? 7.84 18.359 26.609 1 44.75 87 ASN B O 1
ATOM 1542 N N . HIS B 1 88 ? 7.535 17.281 28.219 1 41.75 88 HIS B N 1
ATOM 1543 C CA . HIS B 1 88 ? 6.891 18.312 29.031 1 41.75 88 HIS B CA 1
ATOM 1544 C C . HIS B 1 88 ? 7.926 19.25 29.656 1 41.75 88 HIS B C 1
ATOM 1546 O O . HIS B 1 88 ? 7.836 19.562 30.844 1 41.75 88 HIS B O 1
ATOM 1552 N N . THR B 1 89 ? 9.148 19.141 29.328 1 39.09 89 THR B N 1
ATOM 1553 C CA . THR B 1 89 ? 9.969 20.156 29.984 1 39.09 89 THR B CA 1
ATOM 1554 C C . THR B 1 89 ? 9.516 21.547 29.594 1 39.09 89 THR B C 1
ATOM 1556 O O . THR B 1 89 ? 9.031 21.766 28.469 1 39.09 89 THR B O 1
ATOM 1559 N N . GLN B 1 90 ? 9.711 22.641 30.594 1 38.09 90 GLN B N 1
ATOM 1560 C CA . GLN B 1 90 ? 9.57 24.078 30.797 1 38.09 90 GLN B CA 1
ATOM 1561 C C . GLN B 1 90 ? 10.141 24.844 29.609 1 38.09 90 GLN B C 1
ATOM 1563 O O . GLN B 1 90 ? 11.336 24.766 29.312 1 38.09 90 GLN B O 1
ATOM 1568 N N . ILE B 1 91 ? 9.438 24.922 28.516 1 38.16 91 ILE B N 1
ATOM 1569 C CA . ILE B 1 91 ? 9.781 25.953 27.547 1 38.16 91 ILE B CA 1
ATOM 1570 C C . ILE B 1 91 ? 10.289 27.203 28.266 1 38.16 91 ILE B C 1
ATOM 1572 O O . ILE B 1 91 ? 9.586 27.781 29.094 1 38.16 91 ILE B O 1
ATOM 1576 N N . PRO B 1 92 ? 11.555 27.375 28.531 1 35.38 92 PRO B N 1
ATOM 1577 C CA . PRO B 1 92 ? 11.961 28.625 29.188 1 35.38 92 PRO B CA 1
ATOM 1578 C C . PRO B 1 92 ? 11.297 29.859 28.578 1 35.38 92 PRO B C 1
ATOM 1580 O O . PRO B 1 92 ? 11.055 29.906 27.375 1 35.38 92 PRO B O 1
ATOM 1583 N N . GLU B 1 93 ? 10.391 30.516 29.391 1 35.81 93 GLU B N 1
ATOM 1584 C CA . GLU B 1 93 ? 9.727 31.797 29.203 1 35.81 93 GLU B CA 1
ATOM 1585 C C . GLU B 1 93 ? 10.664 32.812 28.562 1 35.81 93 GLU B C 1
ATOM 1587 O O . GLU B 1 93 ? 10.328 34 28.469 1 35.81 93 GLU B O 1
ATOM 1592 N N . LEU B 1 94 ? 11.891 32.281 28.312 1 37.03 94 LEU B N 1
ATOM 1593 C CA . LEU B 1 94 ? 12.836 33.375 28.047 1 37.03 94 LEU B CA 1
ATOM 1594 C C . LEU B 1 94 ? 12.484 34.062 26.75 1 37.03 94 LEU B C 1
ATOM 1596 O O . LEU B 1 94 ? 13.062 35.125 26.438 1 37.03 94 LEU B O 1
ATOM 1600 N N . TRP B 1 95 ? 11.852 33.25 25.797 1 35 95 TRP B N 1
ATOM 1601 C CA . TRP B 1 95 ? 11.93 34 24.531 1 35 95 TRP B CA 1
ATOM 1602 C C . TRP B 1 95 ? 11.07 35.25 24.594 1 35 95 TRP B C 1
ATOM 1604 O O . TRP B 1 95 ? 10.953 35.969 23.594 1 35 95 TRP B O 1
ATOM 1614 N N . CYS B 1 96 ? 10.031 35.031 25.438 1 32.41 96 CYS B N 1
ATOM 1615 C CA . CYS B 1 96 ? 9.07 36.094 25.203 1 32.41 96 CYS B CA 1
ATOM 1616 C C . CYS B 1 96 ? 9.648 37.438 25.609 1 32.41 96 CYS B C 1
ATOM 1618 O O . CYS B 1 96 ? 9.125 38.5 25.234 1 32.41 96 CYS B O 1
ATOM 1620 N N . ALA B 1 97 ? 10.328 37.344 26.766 1 32.84 97 ALA B N 1
ATOM 1621 C CA . ALA B 1 97 ? 10.336 38.625 27.422 1 32.84 97 ALA B CA 1
ATOM 1622 C C . ALA B 1 97 ? 11.312 39.594 26.75 1 32.84 97 ALA B C 1
ATOM 1624 O O . ALA B 1 97 ? 12.492 39.656 27.109 1 32.84 97 ALA B O 1
ATOM 1625 N N . MET B 1 98 ? 11.641 39.375 25.438 1 33.75 98 MET B N 1
ATOM 1626 C CA . MET B 1 98 ? 12.539 40.438 25.016 1 33.75 98 MET B CA 1
ATOM 1627 C C . MET B 1 98 ? 11.992 41.781 25.422 1 33.75 98 MET B C 1
ATOM 1629 O O . MET B 1 98 ? 10.852 42.125 25.078 1 33.75 98 MET B O 1
ATOM 1633 N N . PRO B 1 99 ? 12.328 42.219 26.656 1 35.31 99 PRO B N 1
ATOM 1634 C CA . PRO B 1 99 ? 11.922 43.562 27.094 1 35.31 99 PRO B CA 1
ATOM 1635 C C . PRO B 1 99 ? 12.164 44.625 26.031 1 35.31 99 PRO B C 1
ATOM 1637 O O . PRO B 1 99 ? 13.266 44.719 25.484 1 35.31 99 PRO B O 1
ATOM 1640 N N . VAL B 1 100 ? 11.25 44.75 25.062 1 35.19 100 VAL B N 1
ATOM 1641 C CA . VAL B 1 100 ? 11.312 45.875 24.141 1 35.19 100 VAL B CA 1
ATOM 1642 C C . VAL B 1 100 ? 11.719 47.125 24.906 1 35.19 100 VAL B C 1
ATOM 1644 O O . VAL B 1 100 ? 10.969 47.625 25.75 1 35.19 100 VAL B O 1
ATOM 1647 N N . THR B 1 101 ? 12.898 47.125 25.547 1 35.66 101 THR B N 1
ATOM 1648 C CA . THR B 1 101 ? 13.344 48.406 26.125 1 35.66 101 THR B CA 1
ATOM 1649 C C . THR B 1 101 ? 13.258 49.531 25.109 1 35.66 101 THR B C 1
ATOM 1651 O O . THR B 1 101 ? 13.93 49.5 24.078 1 35.66 101 THR B O 1
ATOM 1654 N N . MET B 1 102 ? 12.008 49.969 24.844 1 35.19 102 MET B N 1
ATOM 1655 C CA . MET B 1 102 ? 11.773 51.25 24.156 1 35.19 102 MET B CA 1
ATOM 1656 C C . MET B 1 102 ? 12.711 52.344 24.672 1 35.19 102 MET B C 1
ATOM 1658 O O . MET B 1 102 ? 12.609 52.75 25.828 1 35.19 102 MET B O 1
ATOM 1662 N N . THR B 1 103 ? 13.977 52.094 24.422 1 39.28 103 THR B N 1
ATOM 1663 C CA . THR B 1 103 ? 14.859 53.219 24.734 1 39.28 103 THR B CA 1
ATOM 1664 C C . THR B 1 103 ? 14.398 54.5 24.031 1 39.28 103 THR B C 1
ATOM 1666 O O . THR B 1 103 ? 14.414 54.562 22.797 1 39.28 103 THR B O 1
ATOM 1669 N N . LYS B 1 104 ? 13.219 55.031 24.312 1 39.62 104 LYS B N 1
ATOM 1670 C CA . LYS B 1 104 ? 12.875 56.344 23.797 1 39.62 104 LYS B CA 1
ATOM 1671 C C . LYS B 1 104 ? 13.992 57.375 24.078 1 39.62 104 LYS B C 1
ATOM 1673 O O . LYS B 1 104 ? 14.469 57.469 25.203 1 39.62 104 LYS B O 1
ATOM 1678 N N . GLU B 1 105 ? 14.828 57.688 23.078 1 40.44 105 GLU B N 1
ATOM 1679 C CA . GLU B 1 105 ? 15.789 58.781 22.984 1 40.44 105 GLU B CA 1
ATOM 1680 C C . GLU B 1 105 ? 15.195 60.094 23.516 1 40.44 105 GLU B C 1
ATOM 1682 O O . GLU B 1 105 ? 14.109 60.5 23.094 1 40.44 105 GLU B O 1
ATOM 1687 N N . HIS B 1 106 ? 15.273 60.375 24.766 1 37.31 106 HIS B N 1
ATOM 1688 C CA . HIS B 1 106 ? 15.039 61.719 25.328 1 37.31 106 HIS B CA 1
ATOM 1689 C C . HIS B 1 106 ? 15.773 62.781 24.547 1 37.31 106 HIS B C 1
ATOM 1691 O O . HIS B 1 106 ? 17 62.812 24.516 1 37.31 106 HIS B O 1
ATOM 1697 N N . GLY B 1 107 ? 15.734 62.844 23.234 1 30.33 107 GLY B N 1
ATOM 1698 C CA . GLY B 1 107 ? 16.078 64.188 22.812 1 30.33 107 GLY B CA 1
ATOM 1699 C C . GLY B 1 107 ? 15.023 65.25 23.203 1 30.33 107 GLY B C 1
ATOM 1700 O O . GLY B 1 107 ? 13.867 64.875 23.438 1 30.33 107 GLY B O 1
#

Sequence (214 aa):
MPMEGIVSTRQYDPAKAMLDQQWALFLVTQEARDFDLMRMVLNQAIASQDLITSLVGREEMVRVSKDWIARDKLAHLDRLMSGNSGNHTQIPELWCAMPVTMTKEHGMPMEGIVSTRQYDPAKAMLDQQWALFLVTQEARDFDLMRMVLNQAIASQDLITSLVGREEMVRVSKDWIARDKLAHLDRLMSGNSGNHTQIPELWCAMPVTMTKEHG

Nearest PDB structures (foldseek):
  8rdw-assembly1_To  TM=6.300E-0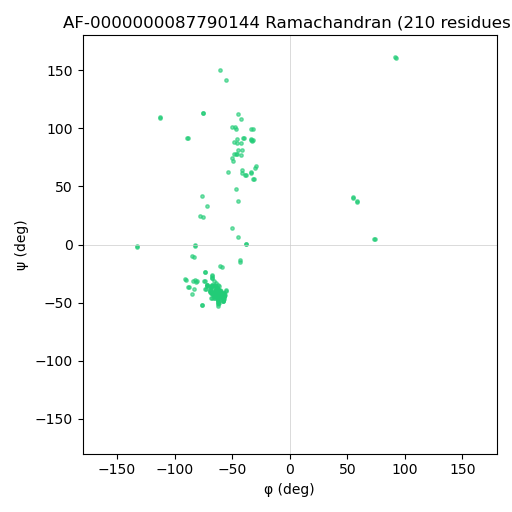1  e=3.748E-01  Psychrobacter urativorans
  2dl1-assembly1_A  TM=5.424E-01  e=6.428E-01  Homo sapiens
  8akn-assembly1_U  TM=6.460E-01  e=1.996E+00  Escherichia coli BW25113
  6enu-assembly1_t  TM=6.418E-01  e=4.484E+00  Escherichia coli
  8tn6-assembly1_C  TM=4.040E-01  e=5.272E+00  synthetic construct

pLDDT: mean 78.8, std 26.46, range [30.09, 98.81]

Solvent-accessible surface area (backbone atoms only — not comparable to full-atom values): 12124 Å² total; per-residue (Å²): 125,80,78,68,66,74,49,62,61,68,56,48,53,32,43,52,53,26,42,54,24,34,52,52,36,34,54,44,26,56,74,66,65,37,62,70,59,33,50,54,36,31,55,47,34,36,56,41,48,51,49,42,23,73,56,63,34,61,69,50,36,37,57,78,44,70,72,58,50,38,63,59,52,46,53,50,52,50,47,56,60,49,48,64,62,60,59,73,60,80,72,69,70,65,74,69,61,62,73,77,71,74,71,73,73,78,118,124,80,76,70,66,75,49,60,60,68,54,48,52,31,43,51,52,26,41,54,24,35,51,51,35,34,54,45,25,56,75,67,66,36,62,69,59,32,49,53,36,30,55,48,34,37,56,41,48,51,50,43,23,73,57,63,34,61,70,51,37,37,56,78,44,68,71,59,51,37,63,59,53,45,53,51,51,48,48,55,61,50,48,61,64,62,55,72,62,81,71,72,70,65,76,68,62,63,73,76,71,75,74,71,78,82,120

Secondary structure (DSSP, 8-state):
--------HHHHHHHHHHHHHHHHHHHHHHHHT-HHHHHHHHHHHHHHHHHHHHHH-HHHHHHHTTT--HHHHHHHHHHHHHHHHH------GGGT-----------/--------HHHHHHHHHHHHHHHHHHHHHHHHT-HHHHHHHHHHHHHHHHHHHHHH-HHHHHHHTTT--HHHHHHHHHHHHHHHHH------GGGT-----------

Organism: NCBI:txid27350

Foldseek 3Di:
DPCQVPLPCVVQVVLLVLLVVLVVQLVVCVVVVVLVVNLVSLVVNQVSLVVNCVRRNNVVSCVSNVNDDSVVVNVVSVCVVVVVVPPVPDPPPVVPPPVVPPVPPPD/DPCQVPLPCVVQVVLLVLLVVLVVQLVVCVVVVPLVVNLVSLVVNQVSLVVNCVRRNNVVSCVSNVNDDSVVVNVVSVCVVVVVVPPPPDPDPPVPPPPPPPPPPPD

Radius of gyration: 28.18 Å; Cα contacts (8 Å, |Δi|>4): 154; chains: 2; bounding box: 55×134×56 Å